Protein AF-A0AAN6KDK7-F1 (afdb_monomer)

Mean predicted aligned error: 18.56 Å

Secondary structure (DSSP, 8-state):
-HHHHHHHHHHHHHHHHHHHHHHHSS---HHHHHHHHHHHHHHHHHHHHHHHSPP-S-TTS---SS-HHHHT-GGGS-TTTHHHHHHHHHHHHHHHHHHHHHHHHHHHHHHHTS--HHHHHHHHHHHHHHHHHHHHHHTSGGGSS-HHHHHHHHHHHHHHS---TT-TTSSSSS----------HHHHHHTTPPPP---S----HHHHHHHHH-PPP--------

Foldseek 3Di:
DVVLLVVLVVVLVVLVVVQVVCVVVVVDDLVSQLVSLVVNLVSLVVVLCVLQDFDCPDVVDGDPGGDCCVVVNLVPPDPVCSVVSVVSVVVSVVSVVSNVVSVVSNVVSVVVPPDDPVNVVVVVVVVVVVVVVVVCVVPPPVVVDDPVRVVVVVVVCVVPDPPDPPDPADDDDDHDDDPDDDDDPVVCVVVPDDDDDDDDDDDDPPVVVCVVPPDDDDDDDDDDD

Radius of gyration: 36.42 Å; Cα contacts (8 Å, |Δi|>4): 88; chains: 1; bounding box: 51×63×107 Å

pLDDT: mean 74.53, std 18.35, range [36.44, 95.25]

Sequence (225 aa):
MVQFNIAIAVLSMFLLLAKATLYLLPIYLPVISAFISIVEVAIYAVSLKNQSTPDHSYPAHIISGLPWYLSKGCSYADPANYGFCMQARAVFGVTCVMIALFSCYFIWSVVSMWPTAAERAERKAHKQSDIELKRVNEYSPDNELSREEIWERNRQMFLNLPKTPNTPGFGGRGGGMSPMTPRTVAFTQLNGGAGPSQGMGMPSTRQQLRDRFGGGGDGRVPDAR

Solvent-accessible surface area (backbone atoms only — not comparable to full-atom values): 13850 Å² total; per-residue (Å²): 108,70,70,56,53,50,53,51,52,53,52,49,51,53,53,51,50,53,51,52,50,34,62,70,63,80,65,62,48,48,67,61,55,28,52,53,29,48,51,52,32,52,56,45,50,53,51,51,48,68,69,51,45,49,57,66,89,44,86,92,61,68,52,89,50,61,37,59,58,75,71,72,35,49,86,76,44,55,84,90,46,30,65,60,36,50,50,54,50,50,52,54,53,50,52,55,54,52,40,54,52,33,47,52,52,28,53,51,28,54,58,61,57,55,76,50,73,67,58,53,50,50,54,49,51,54,52,48,52,52,51,50,51,49,49,54,51,66,73,32,75,69,71,82,49,51,78,65,55,53,50,51,51,54,50,50,51,64,69,66,47,80,76,61,94,81,58,91,66,84,84,64,94,75,90,69,94,71,90,77,72,87,78,57,77,72,61,51,67,75,70,75,54,83,72,83,81,82,78,80,89,78,86,72,65,69,60,59,55,44,70,74,75,48,81,81,84,79,94,75,89,81,82,89,133

Organism: NCBI:txid329885

Structure (mmCIF, N/CA/C/O backbone):
data_AF-A0AAN6KDK7-F1
#
_entry.id   AF-A0AAN6KDK7-F1
#
loop_
_atom_site.group_PDB
_atom_site.id
_atom_site.type_symbol
_atom_site.label_atom_id
_atom_site.label_alt_id
_atom_site.label_comp_id
_atom_site.label_asym_id
_atom_site.label_entity_id
_atom_site.label_seq_id
_atom_site.pdbx_PDB_ins_code
_atom_site.Cartn_x
_atom_site.Cartn_y
_atom_site.Cartn_z
_atom_site.occupancy
_atom_site.B_iso_or_equiv
_atom_site.auth_seq_id
_atom_site.auth_comp_id
_atom_site.auth_asym_id
_atom_site.auth_atom_id
_atom_site.pdbx_PDB_model_num
ATOM 1 N N . MET A 1 1 ? 10.493 7.614 -16.348 1.00 60.47 1 MET A N 1
ATOM 2 C CA . MET A 1 1 ? 10.620 6.183 -15.990 1.00 60.47 1 MET A CA 1
ATOM 3 C C . MET A 1 1 ? 11.486 5.975 -14.753 1.00 60.47 1 MET A C 1
ATOM 5 O O . MET A 1 1 ? 10.928 5.764 -13.687 1.00 60.47 1 MET A O 1
ATOM 9 N N . VAL A 1 2 ? 12.815 6.107 -14.840 1.00 71.19 2 VAL A N 1
ATOM 10 C CA . VAL A 1 2 ? 13.715 5.751 -13.720 1.00 71.19 2 VAL A CA 1
ATOM 11 C C . VAL A 1 2 ? 13.497 6.630 -12.481 1.00 71.19 2 VAL A C 1
ATOM 13 O O . VAL A 1 2 ? 13.335 6.109 -11.387 1.00 71.19 2 VAL A O 1
ATOM 16 N N . GLN A 1 3 ? 13.371 7.949 -12.664 1.00 81.81 3 GLN A N 1
ATOM 17 C CA . GLN A 1 3 ? 13.108 8.899 -11.570 1.00 81.81 3 GLN A CA 1
ATOM 18 C C . GLN A 1 3 ? 11.790 8.612 -10.830 1.00 81.81 3 GLN A C 1
ATOM 20 O O . GLN A 1 3 ? 11.719 8.691 -9.609 1.00 81.81 3 GLN A O 1
ATOM 25 N N . PHE A 1 4 ? 10.753 8.214 -11.571 1.00 83.12 4 PHE A N 1
ATOM 26 C CA . PHE A 1 4 ? 9.449 7.871 -11.008 1.00 83.12 4 PHE A CA 1
ATOM 27 C C . PHE A 1 4 ? 9.513 6.581 -10.182 1.00 83.12 4 PHE A C 1
ATOM 29 O O . PHE A 1 4 ? 9.013 6.541 -9.063 1.00 83.12 4 PHE A O 1
ATOM 36 N N . ASN A 1 5 ? 10.194 5.552 -10.692 1.00 86.31 5 ASN A N 1
ATOM 37 C CA . ASN A 1 5 ? 10.373 4.297 -9.965 1.00 86.31 5 ASN A CA 1
ATOM 38 C C . ASN A 1 5 ? 11.230 4.481 -8.702 1.00 86.31 5 ASN A C 1
ATOM 40 O O . ASN A 1 5 ? 10.923 3.879 -7.678 1.00 86.31 5 ASN A O 1
ATOM 44 N N . ILE A 1 6 ? 12.247 5.352 -8.741 1.00 88.88 6 ILE A N 1
ATOM 45 C CA . ILE A 1 6 ? 13.038 5.717 -7.555 1.00 88.88 6 ILE A CA 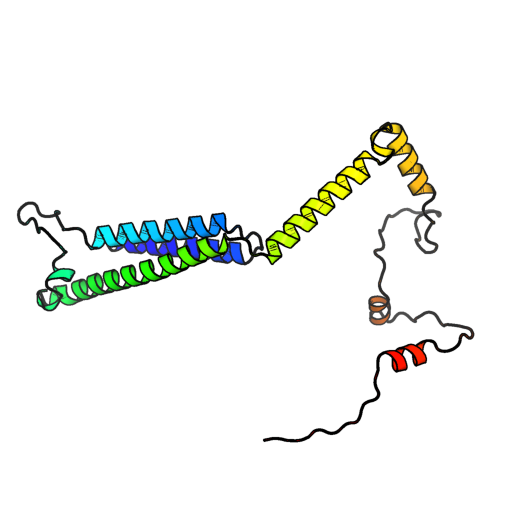1
ATOM 46 C C . ILE A 1 6 ? 12.155 6.414 -6.514 1.00 88.88 6 ILE A C 1
ATOM 48 O O . ILE A 1 6 ? 12.158 6.016 -5.352 1.00 88.88 6 ILE A O 1
ATOM 52 N N . ALA A 1 7 ? 11.365 7.413 -6.919 1.00 91.56 7 ALA A N 1
ATOM 53 C CA . ALA A 1 7 ? 10.479 8.133 -6.005 1.00 91.56 7 ALA A CA 1
ATOM 54 C C . ALA A 1 7 ? 9.462 7.197 -5.332 1.00 91.56 7 ALA A C 1
ATOM 56 O O . ALA A 1 7 ? 9.266 7.265 -4.118 1.00 91.56 7 ALA A O 1
ATOM 57 N N . ILE A 1 8 ? 8.866 6.280 -6.101 1.00 92.31 8 ILE A N 1
ATOM 58 C CA . ILE A 1 8 ? 7.948 5.267 -5.570 1.00 92.31 8 ILE A CA 1
ATOM 59 C C . ILE A 1 8 ? 8.658 4.324 -4.605 1.00 92.31 8 ILE A C 1
ATOM 61 O O . ILE A 1 8 ? 8.117 4.046 -3.538 1.00 92.31 8 ILE A O 1
ATOM 65 N N . ALA A 1 9 ? 9.856 3.847 -4.950 1.00 91.06 9 ALA A N 1
ATOM 66 C CA . ALA A 1 9 ? 10.615 2.949 -4.090 1.00 91.06 9 ALA A CA 1
ATOM 67 C C . ALA A 1 9 ? 10.914 3.607 -2.734 1.00 91.06 9 ALA A C 1
ATOM 69 O O . ALA A 1 9 ? 10.627 3.017 -1.691 1.00 91.06 9 ALA A O 1
ATOM 70 N N . VAL A 1 10 ? 11.389 4.856 -2.744 1.00 94.19 10 VAL A N 1
ATOM 71 C CA . VAL A 1 10 ? 11.667 5.628 -1.524 1.00 94.19 10 VAL A CA 1
ATOM 72 C C . VAL A 1 10 ? 10.394 5.832 -0.703 1.00 94.19 10 VAL A C 1
ATOM 74 O O . VAL A 1 10 ? 10.383 5.536 0.490 1.00 94.19 10 VAL A O 1
ATOM 77 N N . LEU A 1 11 ? 9.301 6.273 -1.332 1.00 93.25 11 LEU A N 1
ATOM 78 C CA . LEU A 1 11 ? 8.025 6.473 -0.644 1.00 93.25 11 LEU A CA 1
ATOM 79 C C . LEU A 1 11 ? 7.503 5.160 -0.039 1.00 93.25 11 LEU A C 1
ATOM 81 O O . LEU A 1 11 ? 7.095 5.145 1.119 1.00 93.25 11 LEU A O 1
ATOM 85 N N . SER A 1 12 ? 7.582 4.048 -0.775 1.00 92.44 12 SER A N 1
ATOM 86 C CA . SER A 1 12 ? 7.170 2.731 -0.278 1.00 92.44 12 SER A CA 1
ATOM 87 C C . SER A 1 12 ? 8.022 2.251 0.898 1.00 92.44 12 SER A C 1
ATOM 89 O O . SER A 1 12 ? 7.486 1.708 1.856 1.00 92.44 12 SER A O 1
ATOM 91 N N . MET A 1 13 ? 9.329 2.532 0.896 1.00 93.44 13 MET A N 1
ATOM 92 C CA . MET A 1 13 ? 10.202 2.229 2.032 1.00 93.44 13 MET A CA 1
ATOM 93 C C . MET A 1 13 ? 9.761 2.989 3.291 1.00 93.44 13 MET A C 1
ATOM 95 O O . MET A 1 13 ? 9.677 2.395 4.364 1.00 93.44 13 MET A O 1
ATOM 99 N N . PHE A 1 14 ? 9.440 4.282 3.173 1.00 94.88 14 PHE A N 1
ATOM 100 C CA . PHE A 1 14 ? 8.940 5.070 4.304 1.00 94.88 14 PHE A CA 1
ATOM 101 C C . PHE A 1 14 ? 7.588 4.565 4.821 1.00 94.88 14 PHE A C 1
ATOM 103 O O . PHE A 1 14 ? 7.403 4.482 6.036 1.00 94.88 14 PHE A O 1
ATOM 110 N N . LEU A 1 15 ? 6.665 4.194 3.928 1.00 92.38 15 LEU A N 1
ATOM 111 C CA . LEU A 1 15 ? 5.372 3.616 4.312 1.00 92.38 15 LEU A CA 1
ATOM 112 C C . LEU A 1 15 ? 5.537 2.289 5.065 1.00 92.38 15 LEU A C 1
ATOM 114 O O . LEU A 1 15 ? 4.940 2.111 6.129 1.00 92.38 15 LEU A O 1
ATOM 118 N N . LEU A 1 16 ? 6.406 1.401 4.576 1.00 91.56 16 LEU A N 1
ATOM 119 C CA . LEU A 1 16 ? 6.708 0.129 5.234 1.00 91.56 16 LEU A CA 1
ATOM 120 C C . LEU A 1 16 ? 7.381 0.329 6.597 1.00 91.56 16 LEU A C 1
ATOM 122 O O . LEU A 1 16 ? 7.031 -0.359 7.556 1.00 91.56 16 LEU A O 1
ATOM 126 N N . LEU A 1 17 ? 8.301 1.292 6.716 1.00 92.44 17 LEU A N 1
ATOM 127 C CA . LEU A 1 17 ? 8.920 1.642 7.997 1.00 92.44 17 LEU A CA 1
ATOM 128 C C . LEU A 1 17 ? 7.890 2.181 8.994 1.00 92.44 17 LEU A C 1
ATOM 130 O O . LEU A 1 17 ? 7.881 1.750 10.145 1.00 92.44 17 LEU A O 1
ATOM 134 N N . ALA A 1 18 ? 6.994 3.069 8.560 1.00 90.00 18 ALA A N 1
ATOM 135 C CA . ALA A 1 18 ? 5.909 3.570 9.402 1.00 90.00 18 ALA A CA 1
ATOM 136 C C . ALA A 1 18 ? 4.956 2.443 9.840 1.00 90.00 18 ALA A C 1
ATOM 138 O O . ALA A 1 18 ? 4.524 2.390 10.990 1.00 90.00 18 ALA A O 1
ATOM 139 N N . LYS A 1 19 ? 4.654 1.491 8.952 1.00 87.94 19 LYS A N 1
ATOM 140 C CA . LYS A 1 19 ? 3.855 0.306 9.293 1.00 87.94 19 LYS A CA 1
ATOM 141 C C . LYS A 1 19 ? 4.571 -0.576 10.324 1.00 87.94 19 LYS A C 1
ATOM 143 O O . LYS A 1 19 ? 3.935 -1.048 11.266 1.00 87.94 19 LYS A O 1
ATOM 148 N N . ALA A 1 20 ? 5.882 -0.768 10.178 1.00 89.25 20 ALA A N 1
ATOM 149 C CA . ALA A 1 20 ? 6.689 -1.540 11.120 1.00 89.25 20 ALA A CA 1
ATOM 150 C C . ALA A 1 20 ? 6.740 -0.885 12.510 1.00 89.25 20 ALA A C 1
ATOM 152 O O . ALA A 1 20 ? 6.576 -1.577 13.514 1.00 89.25 20 ALA A O 1
ATOM 153 N N . THR A 1 21 ? 6.894 0.440 12.595 1.00 89.44 21 THR A N 1
ATOM 154 C CA . THR A 1 21 ? 6.870 1.145 13.887 1.00 89.44 21 THR A CA 1
ATOM 155 C C . THR A 1 21 ? 5.492 1.083 14.543 1.00 89.44 21 THR A C 1
ATOM 157 O O . THR A 1 21 ? 5.410 0.812 15.739 1.00 89.44 21 THR A O 1
ATOM 160 N N . LEU A 1 22 ? 4.402 1.231 13.781 1.00 86.44 22 LEU A N 1
ATOM 161 C CA . LEU A 1 22 ? 3.036 1.071 14.304 1.00 86.44 22 LEU A CA 1
ATOM 162 C C . LEU A 1 22 ? 2.779 -0.328 14.878 1.00 86.44 22 LEU A C 1
ATOM 164 O O . LEU A 1 22 ? 2.069 -0.455 15.874 1.00 86.44 22 LEU A O 1
ATOM 168 N N . TYR A 1 23 ? 3.365 -1.366 14.278 1.00 84.81 23 TYR A N 1
ATOM 169 C CA . TYR A 1 23 ? 3.285 -2.729 14.802 1.00 84.81 23 TYR A CA 1
ATOM 170 C C . TYR A 1 23 ? 4.058 -2.899 16.122 1.00 84.81 23 TYR A C 1
ATOM 172 O O . TYR A 1 23 ? 3.623 -3.645 16.994 1.00 84.81 23 TYR A O 1
ATOM 180 N N . LEU A 1 24 ? 5.177 -2.187 16.295 1.00 87.94 24 LEU A N 1
ATOM 181 C CA . LEU A 1 24 ? 5.995 -2.253 17.511 1.00 87.94 24 LEU A CA 1
ATOM 182 C C . LEU A 1 24 ? 5.435 -1.443 18.692 1.00 87.94 24 LEU A C 1
ATOM 184 O O . LEU A 1 24 ? 5.739 -1.783 19.832 1.00 87.94 24 LEU A O 1
ATOM 188 N N . LEU A 1 25 ? 4.673 -0.370 18.446 1.00 84.88 25 LEU A N 1
ATOM 189 C CA . LEU A 1 25 ? 4.250 0.605 19.469 1.00 84.88 25 LEU A CA 1
ATOM 190 C C . LEU A 1 25 ? 2.918 0.286 20.189 1.00 84.88 25 LEU A C 1
ATOM 192 O O . LEU A 1 25 ? 2.288 1.191 20.723 1.00 84.88 25 LEU A O 1
ATOM 196 N N . 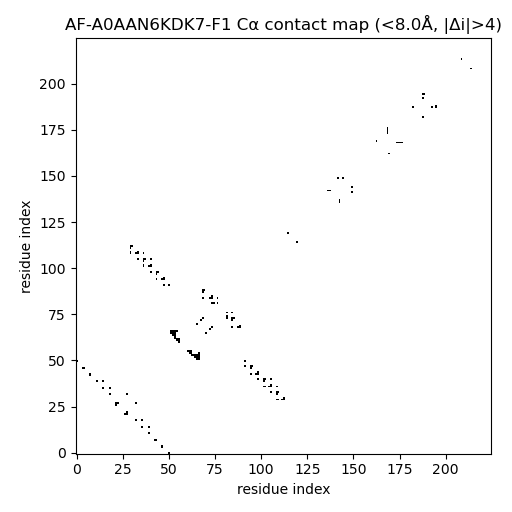PRO A 1 26 ? 2.515 -0.982 20.337 1.00 73.62 26 PRO A N 1
ATOM 197 C CA . PRO A 1 26 ? 1.119 -1.445 20.526 1.00 73.62 26 PRO A CA 1
ATOM 198 C C . PRO A 1 26 ? -0.070 -0.622 19.975 1.00 73.62 26 PRO A C 1
ATOM 200 O O . PRO A 1 26 ? -1.216 -0.993 20.217 1.00 73.62 26 PRO A O 1
ATOM 203 N N . ILE A 1 27 ? 0.138 0.452 19.208 1.00 73.69 27 ILE A N 1
ATOM 204 C CA . ILE A 1 27 ? -0.906 1.303 18.606 1.00 73.69 27 ILE A CA 1
ATOM 205 C C . ILE A 1 27 ? -1.287 0.728 17.229 1.00 73.69 27 ILE A C 1
ATOM 207 O O . ILE A 1 27 ? -1.509 1.442 16.249 1.00 73.69 27 ILE A O 1
ATOM 211 N N . TYR A 1 28 ? -1.329 -0.600 17.1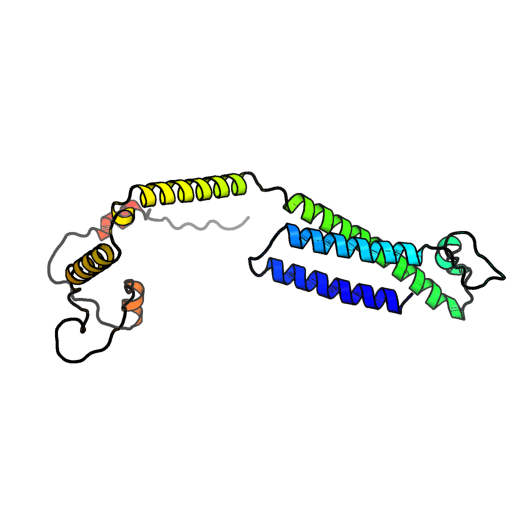16 1.00 74.25 28 TYR A N 1
ATOM 212 C CA . TYR A 1 28 ? -1.681 -1.248 15.862 1.00 74.25 28 TYR A CA 1
ATOM 213 C C . TYR A 1 28 ? -3.188 -1.133 15.631 1.00 74.25 28 TYR A C 1
ATOM 215 O O . TYR A 1 28 ? -3.990 -1.934 16.110 1.00 74.25 28 TYR A O 1
ATOM 223 N N . LEU A 1 29 ? -3.579 -0.113 14.872 1.00 82.06 29 LEU A N 1
ATOM 224 C CA . LEU A 1 29 ? -4.931 0.017 14.354 1.00 82.06 29 LEU A CA 1
ATOM 225 C C . LEU A 1 29 ? -4.999 -0.712 13.003 1.00 82.06 29 LEU A C 1
ATOM 227 O O . LEU A 1 29 ? -4.428 -0.218 12.023 1.00 82.06 29 LEU A O 1
ATOM 231 N N . PRO A 1 30 ? -5.714 -1.851 12.898 1.00 83.44 30 PRO A N 1
ATOM 232 C CA . PRO A 1 30 ? -5.767 -2.643 11.664 1.00 83.44 30 PRO A CA 1
ATOM 233 C C . PRO A 1 30 ? -6.309 -1.836 10.472 1.00 83.44 30 PRO A C 1
ATOM 235 O O . PRO A 1 30 ? -5.946 -2.092 9.327 1.00 83.44 30 PRO A O 1
ATOM 238 N N . VAL A 1 31 ? -7.109 -0.799 10.744 1.00 85.69 31 VAL A N 1
ATOM 239 C CA . VAL A 1 31 ? -7.607 0.158 9.746 1.00 85.69 31 VAL A CA 1
ATOM 240 C C . VAL A 1 31 ? -6.486 0.964 9.094 1.00 85.69 31 VAL A C 1
ATOM 242 O O . VAL A 1 31 ? -6.433 1.057 7.869 1.00 85.69 31 VAL A O 1
ATOM 245 N N . ILE A 1 32 ? -5.559 1.502 9.890 1.00 87.06 32 ILE A N 1
ATOM 246 C CA . ILE A 1 32 ? -4.419 2.276 9.378 1.00 87.06 32 ILE A CA 1
ATOM 247 C C . ILE A 1 32 ? -3.502 1.362 8.561 1.00 87.06 32 ILE A C 1
ATOM 249 O O . ILE A 1 32 ? -3.062 1.723 7.472 1.00 87.06 32 ILE A O 1
ATOM 253 N N . SER A 1 33 ? -3.277 0.145 9.057 1.00 87.56 33 SER A N 1
ATOM 254 C CA . SER A 1 33 ? -2.475 -0.872 8.377 1.00 87.56 33 SER A CA 1
ATOM 255 C C . SER A 1 33 ? -3.015 -1.213 6.984 1.00 87.56 33 SER A C 1
ATOM 257 O O . SER A 1 33 ? -2.233 -1.290 6.033 1.00 87.56 33 SER A O 1
ATOM 259 N N . ALA A 1 34 ? -4.337 -1.358 6.846 1.00 89.44 34 ALA A N 1
ATOM 260 C CA . ALA A 1 34 ? -4.959 -1.645 5.557 1.00 89.44 34 ALA A CA 1
ATOM 261 C C . ALA A 1 34 ? -4.907 -0.443 4.619 1.00 89.44 34 ALA A C 1
ATOM 263 O O . ALA A 1 34 ? -4.637 -0.620 3.435 1.00 89.44 34 ALA A O 1
ATOM 264 N N . PHE A 1 35 ? -5.113 0.771 5.137 1.00 91.69 35 PHE A N 1
ATOM 265 C CA . PHE A 1 35 ? -4.998 1.989 4.341 1.00 91.69 35 PHE A CA 1
ATOM 266 C C . PHE A 1 35 ? -3.601 2.130 3.726 1.00 91.69 35 PHE A C 1
ATOM 268 O O . PHE A 1 35 ? -3.488 2.332 2.519 1.00 91.69 35 PHE A O 1
ATOM 275 N N . ILE A 1 36 ? -2.542 1.937 4.521 1.00 92.38 36 ILE A N 1
ATOM 276 C CA . ILE A 1 36 ? -1.156 1.970 4.025 1.00 92.38 36 ILE A CA 1
ATOM 277 C C . ILE A 1 36 ? -0.955 0.925 2.919 1.00 92.38 36 ILE A C 1
ATOM 279 O O . ILE A 1 36 ? -0.435 1.252 1.854 1.00 92.38 36 ILE A O 1
ATOM 283 N N . SER A 1 37 ? -1.436 -0.304 3.123 1.00 92.50 37 SER A N 1
ATOM 284 C CA . SER A 1 37 ? -1.304 -1.367 2.121 1.00 92.50 37 SER A CA 1
ATOM 285 C C . SER A 1 37 ? -2.109 -1.101 0.838 1.00 92.50 37 SER A C 1
ATOM 287 O O . SER A 1 37 ? -1.649 -1.458 -0.243 1.00 92.50 37 SER A O 1
ATOM 289 N N . ILE A 1 38 ? -3.260 -0.419 0.908 1.00 93.81 38 ILE A N 1
ATOM 290 C CA . ILE A 1 38 ? -3.992 0.040 -0.290 1.00 93.81 38 ILE A CA 1
ATOM 291 C C . ILE A 1 38 ? -3.159 1.061 -1.063 1.00 93.81 38 ILE A C 1
ATOM 293 O O . ILE A 1 38 ? -3.052 0.967 -2.286 1.00 93.81 38 ILE A O 1
ATOM 297 N N . VAL A 1 39 ? -2.570 2.034 -0.362 1.00 94.12 39 VAL A N 1
ATOM 298 C CA . VAL A 1 39 ? -1.740 3.071 -0.990 1.00 94.12 39 VAL A CA 1
ATOM 299 C C . VAL A 1 39 ? -0.522 2.446 -1.675 1.00 94.12 39 VAL A C 1
ATOM 301 O O . VAL A 1 39 ? -0.231 2.793 -2.819 1.00 94.12 39 VAL A O 1
ATOM 304 N N . GLU A 1 40 ? 0.144 1.485 -1.033 1.00 93.56 40 GLU A N 1
ATOM 305 C CA . GLU A 1 40 ? 1.270 0.749 -1.626 1.00 93.56 40 GLU A CA 1
ATOM 306 C C . GLU A 1 40 ? 0.870 0.042 -2.928 1.00 93.5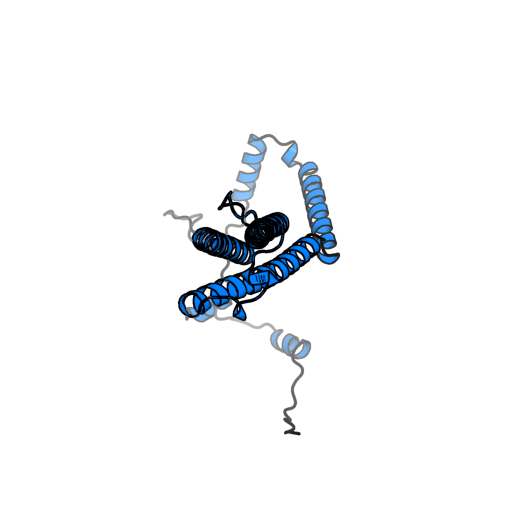6 40 GLU A C 1
ATOM 308 O O . GLU A 1 40 ? 1.520 0.231 -3.961 1.00 93.56 40 GLU A O 1
ATOM 313 N N . VAL A 1 41 ? -0.238 -0.707 -2.919 1.00 94.94 41 VAL A N 1
ATOM 314 C CA . VAL A 1 41 ? -0.751 -1.381 -4.124 1.00 94.94 41 VAL A CA 1
ATOM 315 C C . VAL A 1 41 ? -1.103 -0.367 -5.215 1.00 94.94 41 VAL A C 1
ATOM 317 O O . VAL A 1 41 ? -0.733 -0.561 -6.374 1.00 94.94 41 VAL A O 1
ATOM 320 N N . ALA A 1 42 ? -1.778 0.731 -4.866 1.00 94.44 42 ALA A N 1
ATOM 321 C CA . ALA A 1 42 ? -2.223 1.737 -5.826 1.00 94.44 42 ALA A CA 1
ATOM 322 C C . ALA A 1 42 ? -1.047 2.416 -6.542 1.00 94.44 42 ALA A C 1
ATOM 324 O O . ALA A 1 42 ? -1.050 2.540 -7.770 1.00 94.44 42 ALA A O 1
ATOM 325 N N . ILE A 1 43 ? -0.018 2.819 -5.796 1.00 93.50 43 ILE A N 1
ATOM 326 C CA . ILE A 1 43 ? 1.150 3.499 -6.366 1.00 93.50 43 ILE A CA 1
ATOM 327 C C . ILE A 1 43 ? 1.909 2.563 -7.319 1.00 93.50 43 ILE A C 1
ATOM 329 O O . ILE A 1 43 ? 2.287 2.972 -8.423 1.00 93.50 43 ILE A O 1
ATOM 333 N N . TYR A 1 44 ? 2.082 1.291 -6.948 1.00 93.19 44 TYR A N 1
ATOM 334 C CA . TYR A 1 44 ? 2.727 0.320 -7.831 1.00 93.19 44 TYR A CA 1
ATOM 335 C C . TYR A 1 44 ? 1.860 -0.049 -9.040 1.00 93.19 44 TYR A C 1
ATOM 337 O O . TYR A 1 44 ? 2.398 -0.186 -10.138 1.00 93.19 44 TYR A O 1
ATOM 345 N N . ALA A 1 45 ? 0.534 -0.125 -8.899 1.00 93.12 45 ALA A N 1
ATOM 346 C CA . ALA A 1 45 ? -0.376 -0.334 -10.026 1.00 93.12 45 ALA A CA 1
ATOM 347 C C . ALA A 1 45 ? -0.274 0.798 -11.064 1.00 93.12 45 ALA A C 1
ATOM 349 O O . ALA A 1 45 ? -0.216 0.534 -12.268 1.00 93.12 45 ALA A O 1
ATOM 350 N N . VAL A 1 46 ? -0.169 2.055 -10.613 1.00 92.06 46 VAL A N 1
ATOM 351 C CA . VAL A 1 46 ? 0.089 3.202 -11.500 1.00 92.06 46 VAL A CA 1
ATOM 352 C C . VAL A 1 46 ? 1.455 3.069 -12.180 1.00 92.06 46 VAL A C 1
ATOM 354 O O . VAL A 1 46 ? 1.564 3.325 -13.379 1.00 92.06 46 VAL A O 1
ATOM 357 N N . SER A 1 47 ? 2.487 2.614 -11.463 1.00 91.31 47 SER A N 1
ATOM 358 C CA . SER A 1 47 ? 3.798 2.341 -12.068 1.00 91.31 47 SER A CA 1
ATOM 359 C C . SER A 1 47 ? 3.762 1.247 -13.124 1.00 91.31 47 SER A C 1
ATOM 361 O O . SER A 1 47 ? 4.342 1.423 -14.197 1.00 91.31 47 SER A O 1
ATOM 363 N N . LEU A 1 48 ? 3.049 0.150 -12.880 1.00 91.38 48 LEU A N 1
ATOM 364 C CA . LEU A 1 48 ? 2.886 -0.911 -13.867 1.00 91.38 48 LEU A CA 1
ATOM 365 C C . LEU A 1 48 ? 2.154 -0.396 -15.106 1.00 91.38 48 LEU A C 1
ATOM 367 O O . LEU A 1 48 ? 2.618 -0.634 -16.218 1.00 91.38 48 LEU A O 1
ATOM 371 N N . LYS A 1 49 ? 1.064 0.359 -14.914 1.00 90.50 49 LYS A N 1
ATOM 372 C CA . LYS A 1 49 ? 0.323 0.988 -16.013 1.00 90.50 49 LYS A CA 1
ATOM 373 C C . LYS A 1 49 ? 1.241 1.887 -16.836 1.00 90.50 49 LYS A C 1
ATOM 375 O O . LYS A 1 49 ? 1.290 1.751 -18.051 1.00 90.50 49 LYS A O 1
ATOM 380 N N . ASN A 1 50 ? 2.011 2.762 -16.195 1.00 87.50 50 ASN A N 1
ATOM 381 C CA . ASN A 1 50 ? 2.926 3.664 -16.898 1.00 87.50 50 ASN A CA 1
ATOM 382 C C . ASN A 1 50 ? 4.044 2.913 -17.643 1.00 87.50 50 ASN A C 1
ATOM 384 O O . ASN A 1 50 ? 4.523 3.401 -18.661 1.00 87.50 50 ASN A O 1
ATOM 388 N N . GLN A 1 51 ? 4.448 1.732 -17.165 1.00 88.12 51 GLN A N 1
ATOM 389 C CA . GLN A 1 51 ? 5.466 0.898 -17.810 1.00 88.12 51 GLN A CA 1
ATOM 390 C C . GLN A 1 51 ? 4.937 0.004 -18.935 1.00 88.12 51 GLN A C 1
ATOM 392 O O . GLN A 1 51 ? 5.726 -0.440 -19.768 1.00 88.12 51 GLN A O 1
ATOM 397 N N . SER A 1 52 ? 3.637 -0.288 -18.950 1.00 87.38 52 SER A N 1
ATOM 398 C CA . SER A 1 52 ? 2.986 -1.108 -19.978 1.00 87.38 52 SER A CA 1
ATOM 399 C C . SER A 1 52 ? 2.220 -0.288 -21.018 1.00 87.38 52 SER A C 1
ATOM 401 O O . SER A 1 52 ? 1.809 -0.840 -22.039 1.00 87.38 52 SER A O 1
ATOM 403 N N . THR A 1 53 ? 2.032 1.013 -20.774 1.00 85.19 53 THR A N 1
ATOM 404 C CA . THR A 1 53 ? 1.326 1.923 -21.684 1.00 85.19 53 THR A CA 1
ATOM 405 C C . THR A 1 53 ? 2.147 2.146 -22.963 1.00 85.19 53 THR A C 1
ATOM 407 O O . THR A 1 53 ? 3.376 2.240 -22.883 1.00 85.19 53 THR A O 1
ATOM 410 N N . PRO A 1 54 ? 1.491 2.236 -24.136 1.00 78.56 54 PRO A N 1
ATOM 411 C CA . PRO A 1 54 ? 2.159 2.553 -25.390 1.00 78.56 54 PRO A CA 1
ATOM 412 C C . PRO A 1 54 ? 2.891 3.897 -25.330 1.00 78.56 54 PRO A C 1
ATOM 414 O O . PRO A 1 54 ? 2.411 4.856 -24.724 1.00 78.56 54 PRO A O 1
ATOM 417 N N . ASP A 1 55 ? 4.046 3.971 -25.984 1.00 75.75 55 ASP A N 1
ATOM 418 C CA . ASP A 1 55 ? 4.793 5.218 -26.103 1.00 75.75 55 ASP A CA 1
ATOM 419 C C . ASP A 1 55 ? 4.247 6.057 -27.270 1.00 75.75 55 ASP A C 1
ATOM 421 O O . ASP A 1 55 ? 4.183 5.603 -28.415 1.00 75.75 55 ASP A O 1
ATOM 425 N N . HIS A 1 56 ? 3.839 7.289 -26.966 1.00 75.50 56 HIS A N 1
ATOM 426 C CA . HIS A 1 56 ? 3.321 8.270 -27.928 1.00 75.50 56 HIS A CA 1
ATOM 427 C C . HIS A 1 56 ? 4.222 9.504 -28.050 1.00 75.50 56 HIS A C 1
ATOM 429 O O . HIS A 1 56 ? 3.812 10.518 -28.614 1.00 75.50 56 HIS A O 1
ATOM 435 N N . SER A 1 57 ? 5.439 9.450 -27.509 1.00 71.81 57 SER A N 1
ATOM 436 C CA . SER A 1 57 ? 6.340 10.604 -27.482 1.00 71.81 57 SER A CA 1
ATOM 437 C C . SER A 1 57 ? 6.877 11.007 -28.861 1.00 71.81 57 SER A C 1
ATOM 439 O O . SER A 1 57 ? 7.287 12.155 -29.031 1.00 71.81 57 SER A O 1
ATOM 441 N N . TYR A 1 58 ? 6.804 10.124 -29.867 1.00 72.56 58 TYR A N 1
ATOM 442 C CA . TYR A 1 58 ? 7.154 10.449 -31.250 1.00 72.56 58 TYR A CA 1
ATOM 443 C C . TYR A 1 58 ? 5.924 10.435 -32.182 1.00 72.56 58 TYR A C 1
ATOM 445 O O . TYR A 1 58 ? 5.428 9.363 -32.534 1.00 72.56 58 TYR A O 1
ATOM 453 N N . PRO A 1 59 ? 5.432 11.605 -32.637 1.00 73.56 59 PRO A N 1
ATOM 454 C CA . PRO A 1 59 ? 4.189 11.699 -33.408 1.00 73.56 59 PRO A CA 1
ATOM 455 C C . PRO A 1 59 ? 4.263 11.062 -34.804 1.00 73.56 59 PRO A C 1
ATOM 457 O O . PRO A 1 59 ? 3.229 10.708 -35.361 1.00 73.56 59 PRO A O 1
ATOM 460 N N . ALA A 1 60 ? 5.461 10.876 -35.371 1.00 75.25 60 ALA A N 1
ATOM 461 C CA . ALA A 1 60 ? 5.630 10.235 -36.678 1.00 75.25 60 ALA A CA 1
ATOM 462 C C . ALA A 1 60 ? 5.717 8.695 -36.613 1.00 75.25 60 ALA A C 1
ATOM 464 O O . ALA A 1 60 ? 5.510 8.030 -37.628 1.00 75.25 60 ALA A O 1
ATOM 465 N N . HIS A 1 61 ? 5.944 8.106 -35.434 1.00 67.62 61 HIS A N 1
ATOM 466 C CA . HIS A 1 61 ? 5.894 6.656 -35.215 1.00 67.62 61 HIS A CA 1
ATOM 467 C C . HIS A 1 61 ? 5.089 6.358 -33.955 1.00 67.62 61 HIS A C 1
ATOM 469 O O . HIS A 1 61 ? 5.629 6.086 -32.885 1.00 67.62 61 HIS A O 1
ATOM 475 N N . ILE A 1 62 ? 3.767 6.408 -34.105 1.00 72.69 62 ILE A N 1
ATOM 476 C CA . ILE A 1 62 ? 2.839 5.995 -33.059 1.00 72.69 62 ILE A CA 1
ATOM 477 C C . ILE A 1 62 ? 2.877 4.471 -32.987 1.00 72.69 62 ILE A C 1
ATOM 479 O O . ILE A 1 62 ? 2.408 3.778 -33.890 1.00 72.69 62 ILE A O 1
ATOM 483 N N . ILE A 1 63 ? 3.436 3.942 -31.904 1.00 68.31 63 ILE A N 1
ATOM 484 C CA . ILE A 1 63 ? 3.413 2.508 -31.642 1.00 68.31 63 ILE A CA 1
ATOM 485 C C . ILE A 1 63 ? 2.107 2.205 -30.909 1.00 68.31 63 ILE A C 1
ATOM 487 O O . ILE A 1 63 ? 1.922 2.587 -29.757 1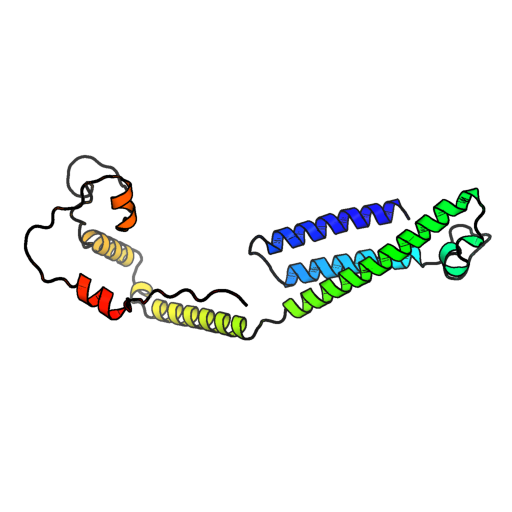.00 68.31 63 ILE A O 1
ATOM 491 N N . SER A 1 64 ? 1.176 1.527 -31.580 1.00 69.31 64 SER A N 1
ATOM 492 C CA . SER A 1 64 ? -0.032 1.000 -30.945 1.00 69.31 64 SER A CA 1
ATOM 493 C C . SER A 1 64 ? 0.281 -0.344 -30.280 1.00 69.31 64 SER A C 1
ATOM 495 O O . SER A 1 64 ? 0.512 -1.335 -30.975 1.00 69.31 64 SER A O 1
ATOM 497 N N . GLY A 1 65 ? 0.287 -0.393 -28.946 1.00 79.62 65 GLY A N 1
ATOM 498 C CA . GLY A 1 65 ? 0.451 -1.632 -28.177 1.00 79.62 65 GLY A CA 1
ATOM 499 C C . GLY A 1 65 ? 1.564 -1.574 -27.132 1.00 79.62 65 GLY A C 1
ATOM 500 O O . GLY A 1 65 ? 2.023 -0.502 -26.749 1.00 79.62 65 GLY A O 1
ATOM 501 N N . LEU A 1 66 ? 1.978 -2.746 -26.641 1.00 82.81 66 LEU A N 1
ATOM 502 C CA . LEU A 1 66 ? 3.011 -2.845 -25.609 1.00 82.81 66 LEU A CA 1
ATOM 503 C C . LEU A 1 66 ? 4.355 -2.273 -26.103 1.00 82.81 66 LEU A C 1
ATOM 505 O O . LEU A 1 66 ? 4.708 -2.478 -27.271 1.00 82.81 66 LEU A O 1
ATOM 509 N N . PRO A 1 67 ? 5.151 -1.658 -25.208 1.00 85.94 67 PRO A N 1
ATOM 510 C CA . PRO A 1 67 ? 6.491 -1.182 -25.532 1.00 85.94 67 PRO A CA 1
ATOM 511 C C . PRO A 1 67 ? 7.355 -2.260 -26.194 1.00 85.94 67 PRO A C 1
ATOM 513 O O . PRO A 1 67 ? 7.291 -3.440 -25.837 1.00 85.94 67 PRO A O 1
ATOM 516 N N . TRP A 1 68 ? 8.198 -1.854 -27.144 1.00 83.62 68 TRP A N 1
ATOM 517 C CA . TRP A 1 68 ? 9.000 -2.768 -27.966 1.00 83.62 68 TRP A CA 1
ATOM 518 C C . TRP A 1 68 ? 9.910 -3.691 -27.136 1.00 83.62 68 TRP A C 1
ATOM 520 O O . TRP A 1 68 ? 10.035 -4.872 -27.456 1.00 83.62 68 TRP A O 1
ATOM 530 N N . TYR A 1 69 ? 10.481 -3.193 -26.029 1.00 83.81 69 TYR A N 1
ATOM 531 C CA . TYR A 1 69 ? 11.332 -3.985 -25.130 1.00 83.81 69 TYR A CA 1
ATOM 532 C C . TYR A 1 69 ? 10.566 -5.128 -24.448 1.00 83.81 69 TYR A C 1
ATOM 534 O O . TYR A 1 69 ? 11.172 -6.099 -23.992 1.00 83.81 69 TYR A O 1
ATOM 542 N N . LEU A 1 70 ? 9.235 -5.020 -24.382 1.00 87.06 70 LEU A N 1
ATOM 543 C CA . LEU A 1 70 ? 8.349 -5.994 -23.760 1.00 87.06 70 LEU A CA 1
ATOM 544 C C . LEU A 1 70 ? 7.713 -6.939 -24.792 1.00 87.06 70 LEU A C 1
ATOM 546 O O . LEU A 1 70 ? 7.564 -8.123 -24.507 1.00 87.06 70 LEU A O 1
ATOM 550 N N . SER A 1 71 ? 7.380 -6.443 -25.988 1.00 87.44 71 SER A N 1
ATOM 551 C CA . SER A 1 71 ? 6.741 -7.233 -27.053 1.00 87.44 71 SER A CA 1
ATOM 552 C C . SER A 1 71 ? 7.729 -7.986 -27.951 1.00 87.44 71 SER A C 1
ATOM 554 O O . SER A 1 71 ? 7.521 -9.162 -28.240 1.00 87.44 71 SER A O 1
ATOM 556 N N . LYS A 1 72 ? 8.809 -7.331 -28.395 1.00 83.19 72 LYS A N 1
ATOM 557 C CA . LYS A 1 72 ? 9.827 -7.898 -29.307 1.00 83.19 72 LYS A CA 1
ATOM 558 C C . LYS A 1 72 ? 11.028 -8.482 -28.557 1.00 83.19 72 LYS A C 1
ATOM 560 O O . LYS A 1 72 ? 11.729 -9.335 -29.092 1.00 83.19 72 LYS A O 1
ATOM 565 N N . GLY A 1 73 ? 11.249 -8.037 -27.319 1.00 84.62 73 GLY A N 1
ATOM 566 C CA . GLY A 1 73 ? 12.387 -8.430 -26.490 1.00 84.62 73 GLY A CA 1
ATOM 567 C C . GLY A 1 73 ? 13.684 -7.689 -26.836 1.00 84.62 73 GLY A C 1
ATOM 568 O O . GLY A 1 73 ? 13.742 -6.871 -27.752 1.00 84.62 73 GLY A O 1
ATOM 569 N N . CYS A 1 74 ? 14.746 -7.975 -26.078 1.00 87.44 74 CYS A N 1
ATOM 570 C CA . CYS A 1 74 ? 16.012 -7.238 -26.171 1.00 87.44 74 CYS A CA 1
ATOM 571 C C . CYS A 1 74 ? 16.942 -7.692 -27.299 1.00 87.44 74 CYS A C 1
ATOM 573 O O . CYS A 1 74 ? 17.919 -7.008 -27.572 1.00 87.44 74 CYS A O 1
ATOM 575 N N . SER A 1 75 ? 16.632 -8.788 -27.995 1.00 86.62 75 SER A N 1
ATOM 576 C CA . SER A 1 75 ? 17.390 -9.225 -29.176 1.00 86.62 75 SER A CA 1
ATOM 577 C C . SER A 1 75 ? 17.235 -8.286 -30.376 1.00 86.62 75 SER A C 1
ATOM 579 O O . SER A 1 75 ? 18.036 -8.352 -31.298 1.00 86.62 75 SER A O 1
ATOM 581 N N . TYR A 1 76 ? 16.207 -7.432 -30.375 1.00 85.81 76 TYR A N 1
ATOM 582 C CA . TYR A 1 76 ? 15.966 -6.425 -31.412 1.00 85.81 76 TYR A CA 1
ATOM 583 C C . TYR A 1 76 ? 16.699 -5.098 -31.139 1.00 85.81 76 TYR A C 1
ATOM 585 O O . TYR A 1 76 ? 16.688 -4.202 -31.977 1.00 85.81 76 TYR A O 1
ATOM 593 N N . ALA A 1 77 ? 17.297 -4.941 -29.955 1.00 86.31 77 ALA A N 1
ATOM 594 C CA . ALA A 1 77 ? 18.007 -3.724 -29.591 1.00 86.31 77 ALA A CA 1
ATOM 595 C C . ALA A 1 77 ? 19.389 -3.677 -30.252 1.00 86.31 77 ALA A C 1
ATOM 597 O O . ALA A 1 77 ? 20.085 -4.691 -30.312 1.00 86.31 77 ALA A O 1
ATOM 598 N N . ASP A 1 78 ? 19.820 -2.479 -30.646 1.00 89.06 78 ASP A N 1
ATOM 599 C CA . ASP A 1 78 ? 21.216 -2.247 -31.006 1.00 89.06 78 ASP A CA 1
ATOM 600 C C . ASP A 1 78 ? 22.153 -2.669 -29.862 1.00 89.06 78 ASP A C 1
ATOM 602 O O . ASP A 1 78 ? 21.812 -2.488 -28.685 1.00 89.06 78 ASP A O 1
ATOM 606 N N . PRO A 1 79 ? 23.367 -3.161 -30.167 1.00 88.81 79 PRO A N 1
ATOM 607 C CA . PRO A 1 79 ? 24.309 -3.640 -29.156 1.00 88.81 79 PRO A CA 1
ATOM 608 C C . PRO A 1 79 ? 24.672 -2.568 -28.115 1.00 88.81 79 PRO A C 1
ATOM 610 O O . PRO A 1 79 ? 24.885 -2.896 -26.950 1.00 88.81 79 PRO A O 1
ATOM 613 N N . ALA A 1 80 ? 24.656 -1.284 -28.491 1.00 90.38 80 ALA A N 1
ATOM 614 C CA . ALA A 1 80 ? 24.856 -0.168 -27.563 1.00 90.38 80 ALA A CA 1
ATOM 615 C C . ALA A 1 80 ? 23.689 0.020 -26.568 1.00 90.38 80 ALA A C 1
ATOM 617 O O . ALA A 1 80 ? 23.898 0.467 -25.443 1.00 90.38 80 ALA A O 1
ATOM 618 N N . ASN A 1 81 ? 22.465 -0.348 -26.960 1.00 88.06 81 ASN A N 1
ATOM 619 C CA . ASN A 1 81 ? 21.241 -0.155 -26.176 1.00 88.06 81 ASN A CA 1
ATOM 620 C C . ASN A 1 81 ? 20.756 -1.427 -25.466 1.00 88.06 81 ASN A C 1
ATOM 622 O O . ASN A 1 81 ? 19.799 -1.383 -24.686 1.00 88.06 81 ASN A O 1
ATOM 626 N N . TYR A 1 82 ? 21.420 -2.560 -25.700 1.00 90.44 82 TYR A N 1
ATOM 627 C CA . TYR A 1 82 ? 21.050 -3.854 -25.133 1.00 90.44 82 TYR A CA 1
ATOM 628 C C . TYR A 1 82 ? 20.975 -3.832 -23.597 1.00 90.44 82 TYR A C 1
ATOM 630 O O . TYR A 1 82 ? 20.012 -4.332 -23.009 1.00 90.44 82 TYR A O 1
ATOM 638 N N . GLY A 1 83 ? 21.944 -3.183 -22.939 1.00 89.50 83 GLY A N 1
ATOM 639 C CA . GLY A 1 83 ? 21.969 -3.043 -21.479 1.00 89.50 83 GLY A CA 1
ATOM 640 C C . GLY A 1 83 ? 20.756 -2.286 -20.929 1.00 89.50 83 GLY A C 1
ATOM 641 O O . GLY A 1 83 ? 20.119 -2.739 -19.977 1.00 89.50 83 GLY A O 1
ATOM 642 N N . PHE A 1 84 ? 20.370 -1.184 -21.577 1.00 87.44 84 PHE A N 1
ATOM 643 C CA . PHE A 1 84 ? 19.196 -0.402 -21.184 1.00 87.44 84 PHE A CA 1
ATOM 644 C C . PHE A 1 84 ? 17.890 -1.179 -21.378 1.00 87.44 84 PHE A C 1
ATOM 646 O O . PHE A 1 84 ? 16.995 -1.094 -20.535 1.00 87.44 84 PHE A O 1
ATOM 653 N N . CYS A 1 85 ? 17.792 -1.989 -22.438 1.00 89.94 85 CYS A N 1
ATOM 654 C CA . CYS A 1 85 ? 16.638 -2.865 -22.639 1.00 89.94 85 CYS A CA 1
ATOM 655 C C . CYS A 1 85 ? 16.512 -3.904 -21.516 1.00 89.94 85 CYS A C 1
ATOM 657 O O . CYS A 1 85 ? 15.434 -4.073 -20.937 1.00 89.94 85 CYS A O 1
ATOM 659 N N . MET A 1 86 ? 17.617 -4.570 -21.167 1.00 91.31 86 MET A N 1
ATOM 660 C CA . MET A 1 86 ? 17.630 -5.558 -20.086 1.00 91.31 86 MET A CA 1
ATOM 661 C C . MET A 1 86 ? 17.254 -4.928 -18.744 1.00 91.31 86 MET A C 1
ATOM 663 O O . MET A 1 86 ? 16.465 -5.509 -18.000 1.00 91.31 86 MET A O 1
ATOM 667 N N . GLN A 1 87 ? 17.743 -3.718 -18.464 1.00 89.94 87 GLN A N 1
ATOM 668 C CA . GLN A 1 87 ? 17.371 -2.971 -17.266 1.00 89.94 87 GLN A CA 1
ATOM 669 C C . GLN A 1 87 ? 15.871 -2.650 -17.235 1.00 89.94 87 GLN A C 1
ATOM 671 O O . GLN A 1 87 ? 15.219 -2.898 -16.222 1.00 89.94 87 GLN A O 1
ATOM 676 N N . ALA A 1 88 ? 15.301 -2.145 -18.332 1.00 88.25 88 ALA A N 1
ATOM 677 C CA . ALA A 1 88 ? 13.873 -1.832 -18.403 1.00 88.25 88 ALA A CA 1
ATOM 678 C C . ALA A 1 88 ? 13.003 -3.077 -18.163 1.00 88.25 88 ALA A C 1
ATOM 680 O O . ALA A 1 88 ? 12.045 -3.038 -17.387 1.00 88.25 88 ALA A O 1
ATOM 681 N N . ARG A 1 89 ? 13.380 -4.211 -18.764 1.00 90.19 89 ARG A N 1
ATOM 682 C CA . ARG A 1 89 ? 12.673 -5.484 -18.589 1.00 90.19 89 ARG A CA 1
ATOM 683 C C . ARG A 1 89 ? 12.816 -6.041 -17.171 1.00 90.19 89 ARG A C 1
ATOM 685 O O . ARG A 1 89 ? 11.841 -6.548 -16.620 1.00 90.19 89 ARG A O 1
ATOM 692 N N . ALA A 1 90 ? 13.999 -5.920 -16.569 1.00 90.94 90 ALA A N 1
ATOM 693 C CA . ALA A 1 90 ? 14.232 -6.323 -15.186 1.00 90.94 90 ALA A CA 1
ATOM 694 C C . ALA A 1 90 ? 13.379 -5.498 -14.213 1.00 90.94 90 ALA A C 1
ATOM 696 O O . ALA A 1 90 ? 12.710 -6.067 -13.354 1.00 90.94 90 ALA A O 1
ATOM 697 N N . VAL A 1 91 ? 13.334 -4.174 -14.388 1.00 90.00 91 VAL A N 1
ATOM 698 C CA . VAL A 1 91 ? 12.525 -3.282 -13.545 1.00 90.00 91 VAL A CA 1
ATOM 699 C C . VAL A 1 91 ? 11.035 -3.601 -13.673 1.00 90.00 91 VAL A C 1
ATOM 701 O O . VAL A 1 91 ? 10.356 -3.680 -12.653 1.00 90.00 91 VAL A O 1
ATOM 704 N N . PHE A 1 92 ? 10.543 -3.875 -14.884 1.00 90.56 92 PHE A N 1
ATOM 705 C CA . PHE A 1 92 ? 9.164 -4.325 -15.089 1.00 90.56 92 PHE A CA 1
ATOM 706 C C . PHE A 1 92 ? 8.866 -5.657 -14.377 1.00 90.56 92 PHE A C 1
ATOM 708 O O . PHE A 1 92 ? 7.818 -5.822 -13.758 1.00 90.56 92 PHE A O 1
ATOM 715 N N . GLY A 1 93 ? 9.800 -6.612 -14.416 1.00 92.31 93 GLY A N 1
ATOM 716 C CA . GLY A 1 93 ? 9.667 -7.865 -13.669 1.00 92.31 93 GLY A CA 1
ATOM 717 C C . GLY A 1 93 ? 9.588 -7.636 -12.157 1.00 92.31 93 GLY A C 1
ATOM 718 O O . GLY A 1 93 ? 8.717 -8.192 -11.487 1.00 92.31 93 GLY A O 1
ATOM 719 N N . VAL A 1 94 ? 10.452 -6.769 -11.624 1.00 92.12 94 VAL A N 1
ATOM 720 C CA . VAL A 1 94 ? 10.456 -6.414 -10.198 1.00 92.12 94 VAL A CA 1
ATOM 721 C C . VAL A 1 94 ? 9.147 -5.738 -9.793 1.00 92.12 94 VAL A C 1
ATOM 723 O O . VAL A 1 94 ? 8.593 -6.088 -8.753 1.00 92.12 94 VAL A O 1
ATOM 726 N N . THR A 1 95 ? 8.602 -4.818 -10.596 1.00 91.94 95 THR A N 1
ATOM 727 C CA . THR A 1 95 ? 7.329 -4.163 -10.254 1.00 91.94 95 THR A CA 1
ATOM 728 C C . THR A 1 95 ? 6.154 -5.140 -10.236 1.00 91.94 95 THR A C 1
ATOM 730 O O . THR A 1 95 ? 5.317 -5.036 -9.340 1.00 91.94 95 THR A O 1
ATOM 733 N N . CYS A 1 96 ? 6.118 -6.133 -11.131 1.00 93.56 96 CYS A N 1
ATOM 734 C CA . CYS A 1 96 ? 5.131 -7.219 -11.081 1.00 93.56 96 CYS A CA 1
ATOM 735 C C . CYS A 1 96 ? 5.213 -8.023 -9.772 1.00 93.56 96 CYS A C 1
ATOM 737 O O . CYS A 1 96 ? 4.188 -8.274 -9.137 1.00 93.56 96 CYS A O 1
ATOM 739 N N . VAL A 1 97 ? 6.425 -8.397 -9.345 1.00 95.12 97 VAL A N 1
ATOM 740 C CA . VAL A 1 97 ? 6.636 -9.134 -8.086 1.00 95.12 97 VAL A CA 1
ATOM 741 C C . VAL A 1 97 ? 6.223 -8.288 -6.881 1.00 95.12 97 VAL A C 1
ATOM 743 O O . VAL A 1 97 ? 5.525 -8.780 -5.997 1.00 95.12 97 VAL A O 1
ATOM 746 N N . MET A 1 98 ? 6.592 -7.006 -6.862 1.00 93.25 98 MET A N 1
ATOM 747 C CA . MET A 1 98 ? 6.225 -6.095 -5.775 1.00 93.25 98 MET A CA 1
ATOM 748 C C . MET A 1 98 ? 4.708 -5.906 -5.667 1.00 93.25 98 MET A C 1
ATOM 750 O O . MET A 1 98 ? 4.172 -5.962 -4.565 1.00 93.25 98 MET A O 1
ATOM 754 N N . ILE A 1 99 ? 3.989 -5.771 -6.789 1.00 94.19 99 ILE A N 1
ATOM 755 C CA . ILE A 1 99 ? 2.516 -5.716 -6.782 1.00 94.19 99 ILE A CA 1
ATOM 756 C C . ILE A 1 99 ? 1.919 -6.985 -6.188 1.00 94.19 99 ILE A C 1
ATOM 758 O O . ILE A 1 99 ? 0.995 -6.893 -5.380 1.00 94.19 99 ILE A O 1
ATOM 762 N N . ALA A 1 100 ? 2.430 -8.159 -6.566 1.00 95.25 100 ALA A N 1
ATOM 763 C CA . ALA A 1 100 ? 1.942 -9.423 -6.025 1.00 95.25 100 ALA A CA 1
ATOM 764 C C . ALA A 1 100 ? 2.145 -9.487 -4.502 1.00 95.25 100 ALA A C 1
ATOM 766 O O . ALA A 1 100 ? 1.204 -9.792 -3.769 1.00 95.25 100 ALA A O 1
ATOM 767 N N . LEU A 1 101 ? 3.333 -9.113 -4.016 1.00 94.62 101 LEU A N 1
ATOM 768 C CA . LEU A 1 101 ? 3.640 -9.071 -2.584 1.00 94.62 101 LEU A CA 1
ATOM 769 C C . LEU A 1 101 ? 2.756 -8.072 -1.826 1.00 94.62 101 LEU A C 1
ATOM 771 O O . LEU A 1 101 ? 2.151 -8.439 -0.818 1.00 94.62 101 LEU A O 1
ATOM 775 N N . PHE A 1 102 ? 2.619 -6.837 -2.315 1.00 94.00 102 PHE A N 1
ATOM 776 C CA . PHE A 1 102 ? 1.759 -5.836 -1.674 1.00 94.00 102 PHE A CA 1
ATOM 777 C C . PHE A 1 102 ? 0.281 -6.219 -1.716 1.00 94.00 102 PHE A C 1
ATOM 779 O O . PHE A 1 102 ? -0.441 -5.953 -0.758 1.00 94.00 102 PHE A O 1
ATOM 786 N N . SER A 1 103 ? -0.167 -6.921 -2.759 1.00 93.75 103 SER A N 1
ATOM 787 C CA . SER A 1 103 ? -1.528 -7.464 -2.821 1.00 93.75 103 SER A CA 1
ATOM 788 C C . SER A 1 103 ? -1.749 -8.536 -1.752 1.00 93.75 103 SER A C 1
ATOM 790 O O . SER A 1 103 ? -2.760 -8.501 -1.052 1.00 93.75 103 SER A O 1
ATOM 792 N N . CYS A 1 104 ? -0.786 -9.443 -1.555 1.00 94.31 104 CYS A N 1
ATOM 793 C CA . CYS A 1 104 ? -0.831 -10.417 -0.462 1.00 94.31 104 CYS A CA 1
ATOM 794 C C . CYS A 1 104 ? -0.872 -9.728 0.911 1.00 94.31 104 CYS A C 1
ATOM 796 O O . CYS A 1 104 ? -1.686 -10.100 1.757 1.00 94.31 104 CYS A O 1
ATOM 798 N N . TYR A 1 105 ? -0.055 -8.690 1.125 1.00 91.25 105 TYR A N 1
ATOM 799 C CA . TYR A 1 105 ? -0.087 -7.907 2.364 1.00 91.25 105 TYR A CA 1
ATOM 800 C C . TYR A 1 105 ? -1.411 -7.177 2.571 1.00 91.25 105 TYR A C 1
ATOM 802 O O . TYR A 1 105 ? -1.910 -7.130 3.696 1.00 91.25 105 TYR A O 1
ATOM 810 N N . PHE A 1 106 ? -1.999 -6.634 1.508 1.00 92.12 106 PHE A N 1
ATOM 811 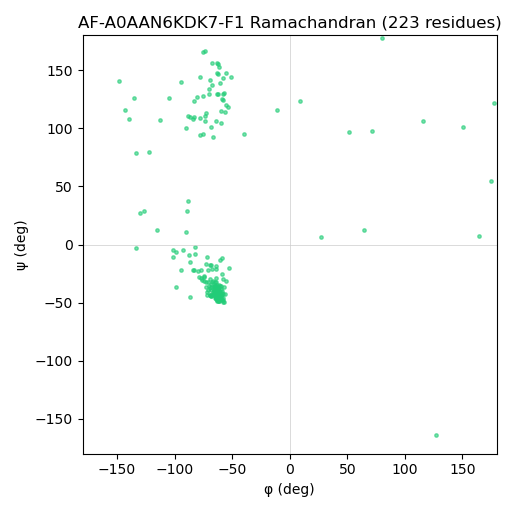C CA . PHE A 1 106 ? -3.306 -5.999 1.575 1.00 92.12 106 PHE A CA 1
ATOM 812 C C . PHE A 1 106 ? -4.391 -7.003 1.981 1.00 92.12 106 PHE A C 1
ATOM 814 O O . PHE A 1 106 ? -5.129 -6.739 2.929 1.00 92.12 106 PHE A O 1
ATOM 821 N N . ILE A 1 107 ? -4.433 -8.180 1.348 1.00 92.81 107 ILE A N 1
ATOM 822 C CA . ILE A 1 107 ? -5.375 -9.253 1.707 1.00 92.81 107 ILE A CA 1
ATOM 823 C C . ILE A 1 107 ? -5.194 -9.647 3.174 1.00 92.81 107 ILE A C 1
ATOM 825 O O . ILE A 1 107 ? -6.171 -9.698 3.920 1.00 92.81 107 ILE A O 1
ATOM 829 N N . TRP A 1 108 ? -3.950 -9.861 3.612 1.00 90.69 108 TRP A N 1
ATOM 830 C CA . TRP A 1 108 ? -3.653 -10.182 5.007 1.00 90.69 108 TRP A CA 1
ATOM 831 C C . TRP A 1 108 ? -4.132 -9.083 5.959 1.00 90.69 108 TRP A C 1
ATOM 833 O O . TRP A 1 108 ? -4.729 -9.366 6.996 1.00 90.69 108 TRP A O 1
ATOM 843 N N . SER A 1 109 ? -3.931 -7.819 5.587 1.00 87.88 109 SER A N 1
ATOM 844 C CA . SER A 1 109 ? -4.393 -6.685 6.379 1.00 87.88 109 SER A CA 1
ATOM 845 C C . SER A 1 109 ? -5.918 -6.623 6.469 1.00 87.88 109 SER A C 1
ATOM 847 O O . SER A 1 109 ? -6.438 -6.313 7.540 1.00 87.88 109 SER A O 1
ATOM 849 N N . VAL A 1 110 ? -6.642 -6.950 5.396 1.00 88.44 110 VAL A N 1
ATOM 850 C CA . VAL A 1 110 ? -8.113 -7.005 5.402 1.00 88.44 110 VAL A CA 1
ATOM 851 C C . VAL A 1 110 ? -8.611 -8.167 6.257 1.00 88.44 110 VAL A C 1
ATOM 853 O O . VAL A 1 110 ? -9.510 -7.983 7.073 1.00 88.44 110 VAL A O 1
ATOM 856 N N . VAL A 1 111 ? -7.994 -9.346 6.149 1.00 88.12 111 VAL A N 1
ATOM 857 C CA . VAL A 1 111 ? -8.325 -10.495 7.010 1.00 88.12 111 VAL A CA 1
ATOM 858 C C . VAL A 1 111 ? -8.061 -10.162 8.479 1.00 88.12 111 VAL A C 1
ATOM 860 O O . VAL A 1 111 ? -8.882 -10.482 9.336 1.00 88.12 111 VAL A O 1
ATOM 863 N N . SER A 1 112 ? -6.972 -9.444 8.771 1.00 84.81 112 SER A N 1
ATOM 864 C CA . SER A 1 112 ? -6.635 -9.010 10.133 1.00 84.81 112 SER A CA 1
ATOM 865 C C . SER A 1 112 ? -7.646 -8.029 10.742 1.00 84.81 112 SER A C 1
ATOM 867 O O . SER A 1 112 ? -7.692 -7.888 11.960 1.00 84.81 112 SER A O 1
ATOM 869 N N . MET A 1 113 ? -8.484 -7.368 9.931 1.00 82.56 113 MET A N 1
ATOM 870 C CA . MET A 1 113 ? -9.577 -6.536 10.448 1.00 82.56 113 MET A CA 1
ATOM 871 C C . MET A 1 113 ? -10.725 -7.360 11.022 1.00 82.56 113 MET A C 1
ATOM 873 O O . MET A 1 113 ? -11.560 -6.797 11.729 1.00 82.56 113 MET A O 1
ATOM 877 N N . TRP A 1 114 ? -10.818 -8.657 10.713 1.00 83.56 114 TRP A N 1
ATOM 878 C CA . TRP A 1 114 ? -11.904 -9.481 11.218 1.00 83.56 114 TRP A CA 1
ATOM 879 C C . TRP A 1 114 ? -11.614 -9.851 12.677 1.00 83.56 114 TRP A C 1
ATOM 881 O O . TRP A 1 114 ? -10.715 -10.653 12.932 1.00 83.56 114 TRP A O 1
ATOM 891 N N . PRO A 1 115 ? -12.354 -9.300 13.661 1.00 77.06 115 PRO A N 1
ATOM 892 C CA . PRO A 1 115 ? -12.053 -9.559 15.061 1.00 77.06 115 PRO A CA 1
ATOM 893 C C . PRO A 1 115 ? -12.203 -11.050 15.365 1.00 77.06 115 PRO A C 1
ATOM 895 O O . PRO A 1 115 ? -13.239 -11.664 15.067 1.00 77.06 115 PRO A O 1
ATOM 898 N N . THR A 1 116 ? -11.184 -11.637 15.985 1.00 80.12 116 THR A N 1
ATOM 899 C CA . THR A 1 116 ? -11.222 -13.042 16.405 1.00 80.12 116 THR A CA 1
ATOM 900 C C . THR A 1 116 ? -12.315 -13.259 17.459 1.00 80.12 116 THR A C 1
ATOM 902 O O . THR A 1 116 ? -12.760 -12.325 18.132 1.00 80.12 116 THR A O 1
ATOM 905 N N . ALA A 1 117 ? -12.816 -14.492 17.591 1.00 76.31 117 ALA A N 1
ATOM 906 C CA . ALA A 1 117 ? -13.867 -14.801 18.565 1.00 76.31 117 ALA A CA 1
ATOM 907 C C . ALA A 1 117 ? -13.420 -14.520 20.014 1.00 76.31 117 ALA A C 1
ATOM 909 O O . ALA A 1 117 ? -14.219 -14.030 20.811 1.00 76.31 117 ALA A O 1
ATOM 910 N N . ALA A 1 118 ? -12.139 -14.759 20.317 1.00 77.56 118 ALA A N 1
ATOM 911 C CA . ALA A 1 118 ? -11.531 -14.462 21.612 1.00 77.56 118 ALA A CA 1
ATOM 912 C C . ALA A 1 118 ? -11.545 -12.955 21.915 1.00 77.56 118 ALA A C 1
ATOM 914 O O . ALA A 1 118 ? -12.036 -12.534 22.958 1.00 77.56 118 ALA A O 1
ATOM 915 N N . GLU A 1 119 ? -11.126 -12.127 20.958 1.00 79.38 119 GLU A N 1
ATOM 916 C CA . GLU A 1 119 ? -11.103 -10.673 21.133 1.00 79.38 119 GLU A CA 1
ATOM 917 C C . GLU A 1 119 ? -12.517 -10.075 21.232 1.00 79.38 119 GLU A C 1
ATOM 919 O O . GLU A 1 119 ? -12.768 -9.121 21.972 1.00 79.38 119 GLU A O 1
ATOM 924 N N . ARG A 1 120 ? -13.499 -10.674 20.545 1.00 80.31 120 ARG A N 1
ATOM 925 C CA . ARG A 1 120 ? -14.915 -10.314 20.728 1.00 80.31 120 ARG A CA 1
ATOM 926 C C . ARG A 1 120 ? -15.426 -10.649 22.129 1.00 80.31 120 ARG A C 1
ATOM 928 O O . ARG A 1 120 ? -16.276 -9.915 22.630 1.00 80.31 120 ARG A O 1
ATOM 935 N N . ALA A 1 121 ? -14.961 -11.737 22.741 1.00 84.38 121 ALA A N 1
ATOM 936 C CA . ALA A 1 121 ? -15.347 -12.107 24.102 1.00 84.38 121 ALA A CA 1
ATOM 937 C C . ALA A 1 121 ? -14.757 -11.131 25.131 1.00 84.38 121 ALA A C 1
ATOM 939 O O . ALA A 1 121 ? -15.488 -10.644 25.991 1.00 84.38 121 ALA A O 1
ATOM 940 N N . GLU A 1 122 ? -13.488 -10.755 24.976 1.00 84.19 122 GLU A N 1
ATOM 941 C CA . GLU A 1 122 ? -12.822 -9.778 25.845 1.00 84.19 122 GLU A CA 1
ATOM 942 C C . GLU A 1 122 ? -13.476 -8.391 25.762 1.00 84.19 122 GLU A C 1
ATOM 944 O O . GLU A 1 122 ? -13.817 -7.797 26.784 1.00 84.19 122 GLU A O 1
ATOM 949 N N . ARG A 1 123 ? -13.780 -7.905 24.550 1.00 83.38 123 ARG A N 1
ATOM 950 C CA . ARG A 1 123 ? -14.493 -6.626 24.367 1.00 83.38 123 ARG A CA 1
ATOM 951 C C . ARG A 1 123 ? -15.888 -6.634 24.997 1.00 83.38 123 ARG A C 1
ATOM 953 O O . ARG A 1 123 ? -16.339 -5.604 25.496 1.00 83.38 123 ARG A O 1
ATOM 960 N N . LYS A 1 124 ? -16.587 -7.777 24.980 1.00 86.88 124 LYS A N 1
ATOM 961 C CA . LYS A 1 124 ? -17.878 -7.932 25.671 1.00 86.88 124 LYS A CA 1
ATOM 962 C C . LYS A 1 124 ? -17.704 -7.909 27.189 1.00 86.88 124 LYS A C 1
ATOM 964 O O . LYS A 1 124 ? -18.481 -7.222 27.844 1.00 86.88 124 LYS A O 1
ATOM 969 N N . ALA A 1 125 ? -16.690 -8.593 27.718 1.00 88.06 125 ALA A N 1
ATOM 970 C CA . ALA A 1 125 ? -16.376 -8.589 29.145 1.00 88.06 125 ALA A CA 1
ATOM 971 C C . ALA A 1 125 ? -16.023 -7.177 29.641 1.00 88.06 125 ALA A C 1
ATOM 973 O O . ALA A 1 125 ? -16.612 -6.721 30.615 1.00 88.06 125 ALA A O 1
ATOM 974 N N . HIS A 1 126 ? -15.174 -6.443 28.913 1.00 87.31 126 HIS A N 1
ATOM 975 C CA . HIS A 1 126 ? -14.831 -5.054 29.240 1.00 87.31 126 HIS A CA 1
ATOM 976 C C . HIS A 1 126 ? -16.053 -4.128 29.190 1.00 87.31 126 HIS A C 1
ATOM 978 O O . HIS A 1 126 ? -16.267 -3.289 30.061 1.00 87.31 126 HIS A O 1
ATOM 984 N N . LYS A 1 127 ? -16.907 -4.284 28.171 1.00 89.12 127 LYS A N 1
ATOM 985 C CA . LYS A 1 127 ? -18.144 -3.499 28.087 1.00 89.12 127 LYS A CA 1
ATOM 986 C C . LYS A 1 127 ? -19.082 -3.816 29.251 1.00 89.12 127 LYS A C 1
ATOM 988 O O . LYS A 1 127 ? -19.752 -2.917 29.749 1.00 89.12 127 LYS A O 1
ATOM 993 N N . GLN A 1 128 ? -19.144 -5.076 29.674 1.00 91.56 128 GLN A N 1
ATOM 994 C CA . GLN A 1 128 ? -19.957 -5.482 30.810 1.00 91.56 128 GLN A CA 1
ATOM 995 C C . GLN A 1 128 ? -19.405 -4.917 32.124 1.00 91.56 128 GLN A C 1
ATOM 997 O O . GLN A 1 128 ? -20.183 -4.332 32.873 1.00 91.56 128 GLN A O 1
ATOM 1002 N N . SER A 1 129 ? -18.091 -4.978 32.358 1.00 90.62 129 SER A N 1
ATOM 1003 C CA . SER A 1 129 ? -17.472 -4.370 33.541 1.00 90.62 129 S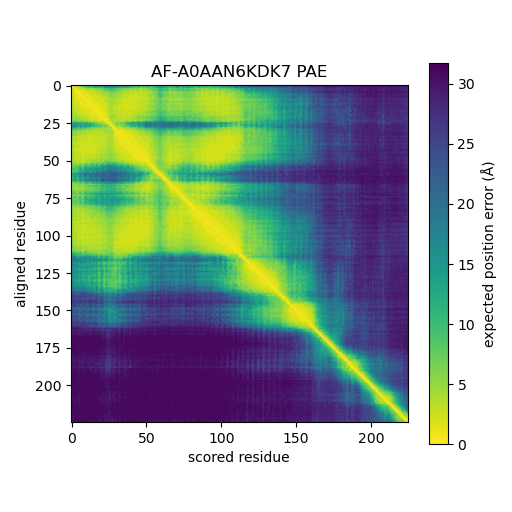ER A CA 1
ATOM 1004 C C . SER A 1 129 ? -17.654 -2.854 33.577 1.00 90.62 129 SER A C 1
ATOM 1006 O O . SER A 1 129 ? -17.927 -2.309 34.639 1.00 90.62 129 SER A O 1
ATOM 1008 N N . ASP A 1 130 ? -17.587 -2.165 32.433 1.00 89.19 130 ASP A N 1
ATOM 1009 C CA . ASP A 1 130 ? -17.848 -0.720 32.367 1.00 89.19 130 ASP A CA 1
ATOM 1010 C C . ASP A 1 130 ? -19.305 -0.381 32.706 1.00 89.19 130 ASP A C 1
ATOM 1012 O O . ASP A 1 130 ? -19.580 0.624 33.361 1.00 89.19 130 ASP A O 1
ATOM 1016 N N . ILE A 1 131 ? -20.257 -1.201 32.249 1.00 89.38 131 ILE A N 1
ATOM 1017 C CA . ILE A 1 131 ? -21.679 -1.028 32.571 1.00 89.38 131 ILE A CA 1
ATOM 1018 C C . ILE A 1 131 ? -21.919 -1.303 34.057 1.00 89.38 131 ILE A C 1
ATOM 1020 O O . ILE A 1 131 ? -22.645 -0.549 34.703 1.00 89.38 131 ILE A O 1
ATOM 1024 N N . GLU A 1 132 ? -21.317 -2.355 34.607 1.00 88.88 132 GLU A N 1
ATOM 1025 C CA . GLU A 1 132 ? -21.410 -2.684 36.031 1.00 88.88 132 GLU A CA 1
ATOM 1026 C C . GLU A 1 132 ? -20.779 -1.591 36.899 1.00 88.88 132 GLU A C 1
ATOM 1028 O O . GLU A 1 132 ? -21.419 -1.135 37.842 1.00 88.88 132 GLU A O 1
ATOM 1033 N N . LEU A 1 133 ? -19.600 -1.081 36.533 1.00 87.12 133 LEU A N 1
ATOM 1034 C CA . LEU A 1 133 ? -18.949 0.032 37.223 1.00 87.12 133 LEU A CA 1
ATOM 1035 C C . LEU A 1 133 ? -19.808 1.301 37.182 1.00 87.12 133 LEU A C 1
ATOM 1037 O O . LEU A 1 133 ? -19.960 1.971 38.200 1.00 87.12 133 LEU A O 1
ATOM 1041 N N . LYS A 1 134 ? -20.412 1.617 36.029 1.00 86.69 134 LYS A N 1
ATOM 1042 C CA . LYS A 1 134 ? -21.337 2.755 35.905 1.00 86.69 134 LYS A CA 1
ATOM 1043 C C . LYS A 1 134 ? -22.565 2.594 36.791 1.00 86.69 134 LYS A C 1
ATOM 1045 O O . LYS A 1 134 ? -22.923 3.550 37.465 1.00 86.69 134 LYS A O 1
ATOM 1050 N N . ARG A 1 135 ? -23.165 1.399 36.838 1.00 86.25 135 ARG A N 1
ATOM 1051 C CA . ARG A 1 135 ? -24.291 1.114 37.741 1.00 86.25 135 ARG A CA 1
ATOM 1052 C C . ARG A 1 135 ? -23.879 1.271 39.200 1.00 86.25 135 ARG A C 1
ATOM 1054 O O . ARG A 1 135 ? -24.568 1.954 39.941 1.00 86.25 135 ARG A O 1
ATOM 1061 N N . VAL A 1 136 ? -22.755 0.685 39.614 1.00 84.81 136 VAL A N 1
ATOM 1062 C CA . VAL A 1 136 ? -22.250 0.823 40.992 1.00 84.81 136 VAL A CA 1
ATOM 1063 C C . VAL A 1 136 ? -21.999 2.291 41.340 1.00 84.81 136 VAL A C 1
ATOM 1065 O O . VAL A 1 136 ? -22.334 2.714 42.439 1.00 84.81 136 VAL A O 1
ATOM 1068 N N . ASN A 1 137 ? -21.464 3.080 40.405 1.00 83.00 137 ASN A N 1
ATOM 1069 C CA . ASN A 1 137 ? -21.254 4.511 40.606 1.00 83.00 137 ASN A CA 1
ATOM 1070 C C . ASN A 1 137 ? -22.572 5.301 40.693 1.00 83.00 137 ASN A C 1
ATOM 1072 O O . ASN A 1 137 ? -22.667 6.233 41.481 1.00 83.00 137 ASN A O 1
ATOM 1076 N N . GLU A 1 138 ? -23.587 4.929 39.913 1.00 79.88 138 GLU A N 1
ATOM 1077 C CA . GLU A 1 138 ? -24.914 5.557 39.934 1.00 79.88 138 GLU A CA 1
ATOM 1078 C C . GLU A 1 138 ? -25.681 5.260 41.232 1.00 79.88 138 GLU A C 1
ATOM 1080 O O . GLU A 1 138 ? -26.317 6.156 41.774 1.00 79.88 138 GLU A O 1
ATOM 1085 N N . TYR A 1 139 ? -25.556 4.040 41.770 1.00 72.50 139 TYR A N 1
ATOM 1086 C CA . TYR A 1 139 ? -26.102 3.653 43.079 1.00 72.50 139 TYR A CA 1
ATOM 1087 C C . TYR A 1 139 ? -25.213 4.058 44.265 1.00 72.50 139 TYR A C 1
ATOM 1089 O O . TYR A 1 139 ? -25.572 3.795 45.415 1.00 72.50 139 TYR A O 1
ATOM 1097 N N . SER A 1 140 ? -24.047 4.661 44.016 1.00 74.56 140 SER A N 1
ATOM 1098 C CA . SER A 1 140 ? -23.201 5.148 45.098 1.00 74.56 140 SER A CA 1
ATOM 1099 C C . SER A 1 140 ? -23.877 6.361 45.746 1.00 74.56 140 SER A C 1
ATOM 1101 O O . SER A 1 140 ? -24.212 7.306 45.026 1.00 74.56 140 SER A O 1
ATOM 1103 N N . PRO A 1 141 ? -24.025 6.399 47.086 1.00 68.31 141 PRO A N 1
ATOM 1104 C CA . PRO A 1 141 ? -24.585 7.555 47.797 1.00 68.31 141 PRO A CA 1
ATOM 1105 C C . PRO A 1 141 ? -23.783 8.849 47.563 1.00 68.31 141 PRO A C 1
ATOM 1107 O O . PRO A 1 141 ? -24.247 9.936 47.883 1.00 68.31 141 PRO A O 1
ATOM 1110 N N . ASP A 1 142 ? -22.593 8.743 46.969 1.00 65.19 142 ASP A N 1
ATOM 1111 C CA . ASP A 1 142 ? -21.735 9.863 46.591 1.00 65.19 142 ASP A CA 1
ATOM 1112 C C . ASP A 1 142 ? -22.271 10.690 45.413 1.00 65.19 142 ASP A C 1
ATOM 1114 O O . ASP A 1 142 ? -21.855 11.834 45.246 1.00 65.19 142 ASP A O 1
ATOM 1118 N N . ASN A 1 143 ? -23.154 10.131 44.578 1.00 65.06 143 ASN A N 1
ATOM 1119 C CA . ASN A 1 143 ? -23.658 10.819 43.384 1.00 65.06 143 ASN A CA 1
ATOM 1120 C C . ASN A 1 143 ? -24.734 11.877 43.716 1.00 65.06 143 ASN A C 1
ATOM 1122 O O . ASN A 1 143 ? -24.944 12.804 42.939 1.00 65.06 143 ASN A O 1
ATOM 1126 N N . GLU A 1 144 ? -25.390 11.761 44.876 1.00 65.88 144 GLU A N 1
ATOM 1127 C CA . GLU A 1 144 ? -26.397 12.717 45.376 1.00 65.88 144 GLU A CA 1
ATOM 1128 C C . GLU A 1 144 ? -25.832 13.720 46.396 1.00 65.88 144 GLU A C 1
ATOM 1130 O O . GLU A 1 144 ? -26.523 14.642 46.824 1.00 65.88 144 GLU A O 1
ATOM 1135 N N . LEU A 1 145 ? -24.579 13.537 46.798 1.00 70.44 145 LEU A N 1
ATOM 1136 C CA . LEU A 1 145 ? -23.975 14.196 47.946 1.00 70.44 145 LEU A CA 1
ATOM 1137 C C . LEU A 1 145 ? -23.228 15.472 47.504 1.00 70.44 145 LEU A C 1
ATOM 1139 O O . LEU A 1 145 ? -22.613 15.527 46.432 1.00 70.44 145 LEU A O 1
ATOM 1143 N N . SER A 1 146 ? -23.332 16.546 48.294 1.00 77.12 146 SER A N 1
ATOM 1144 C CA . SER A 1 146 ? -22.826 17.868 47.902 1.00 77.12 146 SER A CA 1
ATOM 1145 C C . SER A 1 146 ? -21.294 17.889 47.811 1.00 77.12 146 SER A C 1
ATOM 1147 O O . SER A 1 146 ? -20.578 17.136 48.471 1.00 77.12 146 SER A O 1
ATOM 1149 N N . ARG A 1 147 ? -20.724 18.809 47.025 1.00 77.12 147 ARG A N 1
ATOM 1150 C CA . ARG A 1 147 ? -19.257 18.953 46.952 1.00 77.12 147 ARG A CA 1
ATOM 1151 C C . ARG A 1 147 ? -18.610 19.180 48.326 1.00 77.12 147 ARG A C 1
ATOM 1153 O O . ARG A 1 147 ? -17.466 18.762 48.516 1.00 77.12 147 ARG A O 1
ATOM 1160 N N . GLU A 1 148 ? -19.314 19.833 49.254 1.00 78.50 148 GLU A N 1
ATOM 1161 C CA . GLU A 1 148 ? -18.829 20.046 50.620 1.00 78.50 148 GLU A CA 1
ATOM 1162 C C . GLU A 1 148 ? -18.846 18.746 51.433 1.00 78.50 148 GLU A C 1
ATOM 1164 O O . GLU A 1 148 ? -17.853 18.413 52.080 1.00 78.50 148 GLU A O 1
ATOM 1169 N N . GLU A 1 149 ? -19.911 17.954 51.332 1.00 80.38 149 GLU A N 1
ATOM 1170 C CA . GLU A 1 149 ? -20.025 16.666 52.022 1.00 80.38 149 GLU A CA 1
ATOM 1171 C C . GLU A 1 149 ? -18.983 15.647 51.513 1.00 80.38 149 GLU A C 1
ATOM 1173 O O . GLU A 1 149 ? -18.404 14.901 52.311 1.00 80.38 149 GLU A O 1
ATOM 1178 N N . ILE A 1 150 ? -18.647 15.657 50.209 1.00 79.44 150 ILE A N 1
ATOM 1179 C CA . ILE A 1 150 ? -17.573 14.807 49.642 1.00 79.44 150 ILE A CA 1
ATOM 1180 C C . ILE A 1 150 ? -16.247 15.179 50.299 1.00 79.44 150 ILE A C 1
ATOM 1182 O O . ILE A 1 150 ? -15.447 14.306 50.658 1.00 79.44 150 ILE A O 1
ATOM 1186 N N . TRP A 1 151 ? -16.001 16.482 50.437 1.00 79.94 151 TRP A N 1
ATOM 1187 C CA . TRP A 1 151 ? -14.777 17.005 51.024 1.00 79.94 151 TRP A CA 1
ATOM 1188 C C . TRP A 1 151 ? -14.663 16.617 52.499 1.00 79.94 151 TRP A C 1
ATOM 1190 O O . TRP A 1 151 ? -13.616 16.124 52.930 1.00 79.94 151 TRP A O 1
ATOM 1200 N N . GLU A 1 152 ? -15.740 16.772 53.267 1.00 83.00 152 GLU A N 1
ATOM 1201 C CA . GLU A 1 152 ? -15.778 16.410 54.683 1.00 83.00 152 GLU A CA 1
ATOM 1202 C C . GLU A 1 152 ? -15.606 14.907 54.903 1.00 83.00 152 GLU A C 1
ATOM 1204 O O . GLU A 1 152 ? -14.799 14.504 55.746 1.00 83.00 152 GLU A O 1
ATOM 1209 N N . ARG A 1 153 ? -16.271 14.069 54.101 1.00 79.62 153 ARG A N 1
ATOM 1210 C CA . ARG A 1 153 ? -16.126 12.610 54.155 1.00 79.62 153 ARG A CA 1
ATOM 1211 C C . ARG A 1 153 ? -14.708 12.165 53.792 1.00 79.62 153 ARG A C 1
ATOM 1213 O O . ARG A 1 153 ? -14.117 11.368 54.519 1.00 79.62 153 ARG A O 1
ATOM 1220 N N . ASN A 1 154 ? -14.124 12.699 52.714 1.00 82.06 154 ASN A N 1
ATOM 1221 C CA . ASN A 1 154 ? -12.738 12.392 52.331 1.00 82.06 154 ASN A CA 1
ATOM 1222 C C . ASN A 1 154 ? -11.748 12.841 53.419 1.00 82.06 154 ASN A C 1
ATOM 1224 O O . ASN A 1 154 ? -10.796 12.122 53.730 1.00 82.06 154 ASN A O 1
ATOM 1228 N N . ARG A 1 155 ? -12.003 13.990 54.059 1.00 82.62 155 ARG A N 1
ATOM 1229 C CA . ARG A 1 155 ? -11.225 14.468 55.209 1.00 82.62 155 ARG A CA 1
ATOM 1230 C C . ARG A 1 155 ? -11.354 13.530 56.411 1.00 82.62 155 ARG A C 1
ATOM 1232 O O . ARG A 1 155 ? -10.345 13.210 57.034 1.00 82.62 155 ARG A O 1
ATOM 1239 N N . GLN A 1 156 ? -12.559 13.0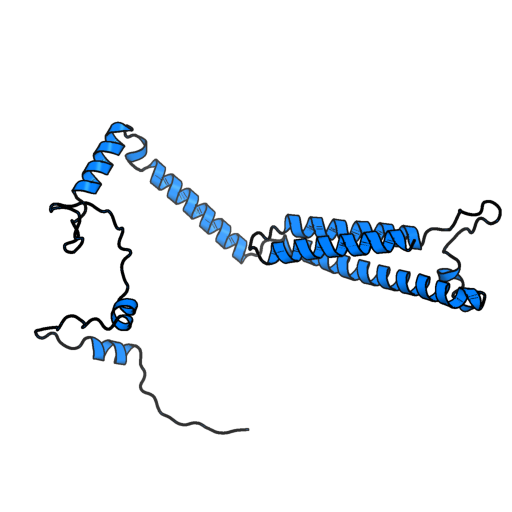70 56.738 1.00 80.75 156 GLN A N 1
ATOM 1240 C CA . GLN A 1 156 ? -12.783 12.118 57.830 1.00 80.75 156 GLN A CA 1
ATOM 1241 C C . GLN A 1 156 ? -12.143 10.754 57.543 1.00 80.75 156 GLN A C 1
ATOM 1243 O O . GLN A 1 156 ? -11.539 10.166 58.438 1.00 80.75 156 GLN A O 1
ATOM 1248 N N . MET A 1 157 ? -12.210 10.266 56.304 1.00 77.50 157 MET A N 1
ATOM 1249 C CA . MET A 1 157 ? -11.556 9.022 55.895 1.00 77.50 157 MET A CA 1
ATOM 1250 C C . MET A 1 157 ? -10.028 9.131 56.026 1.00 77.50 157 MET A C 1
ATOM 1252 O O . MET A 1 157 ? -9.396 8.226 56.562 1.00 77.50 157 MET A O 1
ATOM 1256 N N . PHE A 1 158 ? -9.438 10.269 55.643 1.00 76.62 158 PHE A N 1
ATOM 1257 C CA . PHE A 1 158 ? -8.004 10.529 55.819 1.00 76.62 158 PHE A CA 1
ATOM 1258 C C . PHE A 1 158 ? -7.581 10.569 57.297 1.00 76.62 158 PHE A C 1
ATOM 1260 O O . PHE A 1 158 ? -6.502 10.099 57.650 1.00 76.62 158 PHE A O 1
ATOM 1267 N N . LEU A 1 159 ? -8.431 11.105 58.176 1.00 77.25 159 LEU A N 1
ATOM 1268 C CA . LEU A 1 159 ? -8.162 11.169 59.616 1.00 77.25 159 LEU A CA 1
ATOM 1269 C C . LEU A 1 159 ? -8.309 9.810 60.320 1.00 77.25 159 LEU A C 1
ATOM 1271 O O . LEU A 1 159 ? -7.604 9.565 61.299 1.00 77.25 159 LEU A O 1
ATOM 1275 N N . ASN A 1 160 ? -9.202 8.948 59.824 1.00 74.56 160 ASN A N 1
ATOM 1276 C CA . ASN A 1 160 ? -9.476 7.613 60.369 1.00 74.56 160 ASN A CA 1
ATOM 1277 C C . ASN A 1 160 ? -8.646 6.495 59.723 1.00 74.56 160 ASN A C 1
ATOM 1279 O O . ASN A 1 160 ? -8.725 5.348 60.166 1.00 74.56 160 ASN A O 1
ATOM 1283 N N . LEU A 1 161 ? -7.848 6.797 58.694 1.00 73.81 161 LEU A N 1
ATOM 1284 C CA . LEU A 1 161 ? -6.888 5.838 58.163 1.00 73.81 161 LEU A CA 1
ATOM 1285 C C . LEU A 1 161 ? -5.957 5.396 59.306 1.00 73.81 161 LEU A C 1
ATOM 1287 O O . LEU A 1 161 ? -5.432 6.256 60.024 1.00 73.81 161 LEU A O 1
ATOM 1291 N N . PRO A 1 162 ? -5.745 4.081 59.510 1.00 62.16 162 PRO A N 1
ATOM 1292 C CA . PRO A 1 162 ? -4.861 3.600 60.558 1.00 62.16 162 PRO A CA 1
ATOM 1293 C C . PRO A 1 162 ? -3.487 4.229 60.348 1.00 62.16 162 PRO A C 1
ATOM 1295 O O . PRO A 1 162 ? -2.825 3.983 59.340 1.00 62.16 162 PRO A O 1
ATOM 1298 N N . LYS A 1 163 ? -3.077 5.078 61.296 1.00 60.09 163 LYS A N 1
ATOM 1299 C CA . LYS A 1 163 ? -1.751 5.691 61.299 1.00 60.09 163 LYS A CA 1
ATOM 1300 C C . LYS A 1 163 ? -0.749 4.548 61.348 1.00 60.09 163 LYS A C 1
ATOM 1302 O O . LYS A 1 163 ? -0.610 3.886 62.375 1.00 60.09 163 LYS A O 1
ATOM 1307 N N . THR A 1 164 ? -0.107 4.264 60.221 1.00 53.09 164 THR A N 1
ATOM 1308 C CA . THR A 1 164 ? 0.855 3.173 60.120 1.00 53.09 164 THR A CA 1
ATOM 1309 C C . THR A 1 164 ? 1.969 3.404 61.150 1.00 53.09 164 THR A C 1
ATOM 1311 O O . THR A 1 164 ? 2.589 4.471 61.120 1.00 53.09 164 THR A O 1
ATOM 1314 N N . PRO A 1 165 ? 2.246 2.449 62.063 1.00 47.81 165 PRO A N 1
ATOM 1315 C CA . PRO A 1 165 ? 3.143 2.661 63.208 1.00 47.81 165 PRO A CA 1
ATOM 1316 C C . PRO A 1 165 ? 4.591 3.040 62.864 1.00 47.81 165 PRO A C 1
ATOM 1318 O O . PRO A 1 165 ? 5.319 3.480 63.741 1.00 47.81 165 PRO A O 1
ATOM 1321 N N . ASN A 1 166 ? 5.016 2.885 61.606 1.00 47.81 166 ASN A N 1
ATOM 1322 C CA . ASN A 1 166 ? 6.392 3.132 61.161 1.00 47.81 166 ASN A CA 1
ATOM 1323 C C . ASN A 1 166 ? 6.502 4.094 59.968 1.00 47.81 166 ASN A C 1
ATOM 1325 O O . ASN A 1 166 ? 7.455 4.029 59.196 1.00 47.81 166 ASN A O 1
ATOM 1329 N N . THR A 1 167 ? 5.560 5.023 59.826 1.00 44.09 167 THR A N 1
ATOM 1330 C CA . THR A 1 167 ? 5.808 6.257 59.064 1.00 44.09 167 THR A CA 1
ATOM 1331 C C . THR A 1 167 ? 6.351 7.309 60.029 1.00 44.09 167 THR A C 1
ATOM 1333 O O . THR A 1 167 ? 5.554 7.910 60.758 1.00 44.09 167 THR A O 1
ATOM 1336 N N . PRO A 1 168 ? 7.673 7.563 60.077 1.00 43.94 168 PRO A N 1
ATOM 1337 C CA . PRO A 1 168 ? 8.183 8.759 60.730 1.00 43.94 168 PRO A CA 1
ATOM 1338 C C . PRO A 1 168 ? 7.699 9.953 59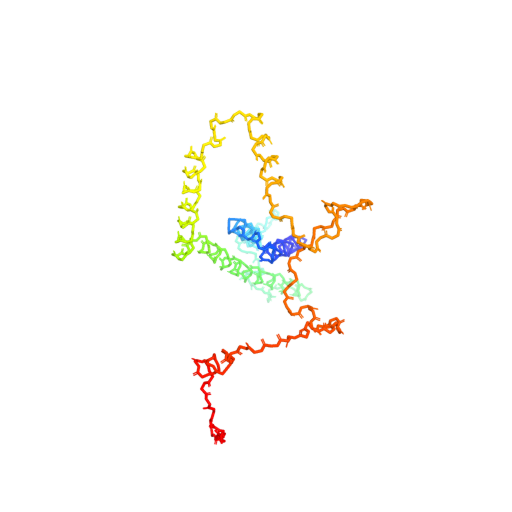.901 1.00 43.94 168 PRO A C 1
ATOM 1340 O O . PRO A 1 168 ? 8.289 10.289 58.881 1.00 43.94 168 PRO A O 1
ATOM 1343 N N . GLY A 1 169 ? 6.545 10.520 60.264 1.00 44.91 169 GLY A N 1
ATOM 1344 C CA . GLY A 1 169 ? 5.986 11.635 59.498 1.00 44.91 169 GLY A CA 1
ATOM 1345 C C . GLY A 1 169 ? 4.520 12.017 59.700 1.00 44.91 169 GLY A C 1
ATOM 1346 O O . GLY A 1 169 ? 4.054 12.873 58.957 1.00 44.91 169 GLY A O 1
ATOM 1347 N N . PHE A 1 170 ? 3.771 11.460 60.664 1.00 44.62 170 PHE A N 1
ATOM 1348 C CA . PHE A 1 170 ? 2.395 11.940 60.925 1.00 44.62 170 PHE A CA 1
ATOM 1349 C C . PHE A 1 170 ? 2.068 12.245 62.397 1.00 44.62 170 PHE A C 1
ATOM 1351 O O . PHE A 1 170 ? 0.914 12.199 62.822 1.00 44.62 170 PHE A O 1
ATOM 1358 N N . GLY A 1 171 ? 3.078 12.590 63.199 1.00 43.47 171 GLY A N 1
ATOM 1359 C CA . GLY A 1 171 ? 2.848 12.976 64.593 1.00 43.47 171 GLY A CA 1
ATOM 1360 C C . GLY A 1 171 ? 4.115 13.209 65.404 1.00 43.47 171 GLY A C 1
ATOM 1361 O O . GLY A 1 171 ? 4.297 12.588 66.441 1.00 43.47 171 GLY A O 1
ATOM 1362 N N . GLY A 1 172 ? 5.004 14.079 64.933 1.00 38.03 172 GLY A N 1
ATOM 1363 C CA . GLY A 1 172 ? 6.191 14.485 65.682 1.00 38.03 172 GLY A CA 1
ATOM 1364 C C . GLY A 1 172 ? 7.047 15.430 64.851 1.00 38.03 172 GLY A C 1
ATOM 1365 O O . GLY A 1 172 ? 7.413 15.088 63.738 1.00 38.03 172 GLY A O 1
ATOM 1366 N N . ARG A 1 173 ? 7.273 16.636 65.382 1.00 39.50 173 ARG A N 1
ATOM 1367 C CA . ARG A 1 173 ? 8.109 17.746 64.880 1.00 39.50 173 ARG A CA 1
ATOM 1368 C C . ARG A 1 173 ? 9.044 17.421 63.691 1.00 39.50 173 ARG A C 1
ATOM 1370 O O . ARG A 1 173 ? 10.037 16.731 63.874 1.00 39.50 173 ARG A O 1
ATOM 1377 N N . GLY A 1 174 ? 8.801 18.058 62.539 1.00 36.44 174 GLY A N 1
ATOM 1378 C CA . GLY A 1 174 ? 9.734 18.127 61.399 1.00 36.44 174 GLY A CA 1
ATOM 1379 C C . GLY A 1 174 ? 9.201 17.422 60.150 1.00 36.44 174 GLY A C 1
ATOM 1380 O O . GLY A 1 174 ? 9.120 16.204 60.114 1.00 36.44 174 GLY A O 1
ATOM 1381 N N . GLY A 1 175 ? 8.776 18.200 59.151 1.00 40.16 175 GLY A N 1
ATOM 1382 C CA . GLY A 1 175 ? 8.017 17.723 57.992 1.00 40.16 175 GLY A CA 1
ATOM 1383 C C . GLY A 1 175 ? 8.800 16.950 56.921 1.00 40.16 175 GLY A C 1
ATOM 1384 O O . GLY A 1 175 ? 10.022 17.012 56.848 1.00 40.16 175 GLY A O 1
ATOM 1385 N N . GLY A 1 176 ? 8.042 16.280 56.044 1.00 37.97 176 GLY A N 1
ATOM 1386 C CA . GLY A 1 176 ? 8.513 15.712 54.776 1.00 37.97 176 GLY A CA 1
ATOM 1387 C C . GLY A 1 176 ? 7.720 14.472 54.351 1.00 37.97 176 GLY A C 1
ATOM 1388 O O . GLY A 1 176 ? 7.939 13.385 54.870 1.00 37.97 176 GLY A O 1
ATOM 1389 N N . MET A 1 177 ? 6.787 14.627 53.406 1.00 50.34 177 MET A N 1
ATOM 1390 C CA . MET A 1 177 ? 6.023 13.531 52.792 1.00 50.34 177 MET A CA 1
ATOM 1391 C C . MET A 1 177 ? 6.941 12.579 52.017 1.00 50.34 177 MET A C 1
ATOM 1393 O O . MET A 1 177 ? 7.705 13.004 51.157 1.00 50.34 177 MET A O 1
ATOM 1397 N N . SER A 1 178 ? 6.826 11.276 52.269 1.00 44.56 178 SER A N 1
ATOM 1398 C CA . SER A 1 178 ? 7.362 10.233 51.388 1.00 44.56 178 SER A CA 1
ATOM 1399 C C . SER A 1 178 ? 6.351 9.087 51.306 1.00 44.56 178 SER A C 1
ATOM 1401 O O . SER A 1 178 ? 6.183 8.369 52.294 1.00 44.56 178 SER A O 1
ATOM 1403 N N . PRO A 1 179 ? 5.644 8.898 50.175 1.00 46.19 179 PRO A N 1
ATOM 1404 C CA . PRO A 1 179 ? 4.799 7.726 49.983 1.00 46.19 179 PRO A CA 1
ATOM 1405 C C . PRO A 1 179 ? 5.695 6.485 49.863 1.00 46.19 179 PRO A C 1
ATOM 1407 O O . PRO A 1 179 ? 6.307 6.233 48.828 1.00 46.19 179 PRO A O 1
ATOM 1410 N N . MET A 1 180 ? 5.807 5.713 50.944 1.00 49.09 180 MET A N 1
ATOM 1411 C CA . MET A 1 180 ? 6.439 4.394 50.916 1.00 49.09 180 MET A CA 1
ATOM 1412 C C . MET A 1 180 ? 5.491 3.415 50.218 1.00 49.09 180 MET A C 1
ATOM 1414 O O . MET A 1 180 ? 4.485 2.994 50.784 1.00 49.09 180 MET A O 1
ATOM 1418 N N . THR A 1 181 ? 5.819 3.028 48.988 1.00 48.78 181 THR A N 1
ATOM 1419 C CA . THR A 1 181 ? 5.250 1.830 48.360 1.00 48.78 181 THR A CA 1
ATOM 1420 C C . THR A 1 181 ? 5.605 0.598 49.206 1.00 48.78 181 THR A C 1
ATOM 1422 O O . THR A 1 181 ? 6.749 0.511 49.667 1.00 48.78 181 THR A O 1
ATOM 1425 N N . PRO A 1 182 ? 4.693 -0.370 49.410 1.00 50.16 182 PRO A N 1
ATOM 1426 C CA . PRO A 1 182 ? 4.960 -1.543 50.239 1.00 50.16 182 PRO A CA 1
ATOM 1427 C C . PRO A 1 182 ? 6.153 -2.333 49.684 1.00 50.16 182 PRO A C 1
ATOM 1429 O O . PRO A 1 182 ? 6.102 -2.877 48.582 1.00 50.16 182 PRO A O 1
ATOM 1432 N N . ARG A 1 183 ? 7.252 -2.385 50.446 1.00 56.91 183 ARG A N 1
ATOM 1433 C CA . ARG A 1 183 ? 8.420 -3.200 50.097 1.00 56.91 183 ARG A CA 1
ATOM 1434 C C . ARG A 1 183 ? 8.076 -4.667 50.322 1.00 56.91 183 ARG A C 1
ATOM 1436 O O . ARG A 1 183 ? 7.866 -5.099 51.453 1.00 56.91 183 ARG A O 1
ATOM 1443 N N . THR A 1 184 ? 8.016 -5.432 49.238 1.00 56.75 184 THR A N 1
ATOM 1444 C CA . THR A 1 184 ? 7.930 -6.890 49.301 1.00 56.75 184 THR A CA 1
ATOM 1445 C C . THR A 1 184 ? 9.192 -7.448 49.965 1.00 56.75 184 THR A C 1
ATOM 1447 O O . THR A 1 184 ? 10.286 -6.894 49.830 1.00 56.75 184 THR A O 1
ATOM 1450 N N . VAL A 1 185 ? 9.050 -8.564 50.685 1.00 60.44 185 VAL A N 1
ATOM 1451 C CA . VAL A 1 185 ? 10.126 -9.234 51.446 1.00 60.44 185 VAL A CA 1
ATOM 1452 C C . VAL A 1 185 ? 11.394 -9.531 50.631 1.00 60.44 185 VAL A C 1
ATOM 1454 O O . VAL A 1 185 ? 12.469 -9.690 51.206 1.00 60.44 185 VAL A O 1
ATOM 1457 N N . ALA A 1 186 ? 11.286 -9.554 49.300 1.00 56.78 186 ALA A N 1
ATOM 1458 C CA . ALA A 1 186 ? 12.396 -9.763 48.379 1.00 56.78 186 ALA A CA 1
ATOM 1459 C C . ALA A 1 186 ? 13.462 -8.649 48.445 1.00 56.78 186 ALA A C 1
ATOM 1461 O O . ALA A 1 186 ? 14.651 -8.937 48.344 1.00 56.78 186 ALA A O 1
ATOM 1462 N N . PHE A 1 187 ? 13.077 -7.387 48.674 1.00 57.91 187 PHE A N 1
ATOM 1463 C CA . PHE A 1 187 ? 14.030 -6.265 48.669 1.00 57.91 187 PHE A CA 1
ATOM 1464 C C . PHE A 1 187 ? 14.774 -6.082 49.999 1.00 57.91 187 PHE A C 1
ATOM 1466 O O . PHE A 1 187 ? 15.869 -5.524 50.019 1.00 57.91 187 PHE A O 1
ATOM 1473 N N . THR A 1 188 ? 14.227 -6.587 51.109 1.00 61.28 188 THR A N 1
ATOM 1474 C CA . THR A 1 188 ? 14.881 -6.526 52.428 1.00 61.28 188 THR A CA 1
ATOM 1475 C C . THR A 1 188 ? 16.087 -7.466 52.505 1.00 61.28 188 THR A C 1
ATOM 1477 O O . THR A 1 188 ? 17.075 -7.137 53.155 1.00 61.28 188 THR A O 1
ATOM 1480 N N . GLN A 1 189 ? 16.045 -8.601 51.798 1.00 61.59 189 GLN A N 1
ATOM 1481 C CA . GLN A 1 189 ? 17.139 -9.580 51.793 1.00 61.59 189 GLN A CA 1
ATOM 1482 C C . GLN A 1 189 ? 18.357 -9.126 50.973 1.00 61.59 189 GLN A C 1
ATOM 1484 O O . GLN A 1 189 ? 19.480 -9.492 51.301 1.00 61.59 189 GLN A O 1
ATOM 1489 N N . LEU A 1 190 ? 18.159 -8.295 49.945 1.00 56.75 190 LEU A N 1
ATOM 1490 C CA . LEU A 1 190 ? 19.244 -7.808 49.083 1.00 56.75 190 LEU A CA 1
ATOM 1491 C C . LEU A 1 190 ? 20.046 -6.645 49.694 1.00 56.75 190 LEU A C 1
ATOM 1493 O O . LEU A 1 190 ? 21.198 -6.451 49.327 1.00 56.75 190 LEU A O 1
ATOM 1497 N N . ASN A 1 191 ? 19.474 -5.893 50.643 1.00 57.81 191 ASN A N 1
ATOM 1498 C CA . ASN A 1 191 ? 20.125 -4.725 51.256 1.00 57.81 191 ASN A CA 1
ATOM 1499 C C . ASN A 1 191 ? 20.952 -5.062 52.518 1.00 57.81 191 ASN A C 1
ATOM 1501 O O . ASN A 1 191 ? 21.324 -4.161 53.266 1.00 57.81 191 ASN A O 1
ATOM 1505 N N . GLY A 1 192 ? 21.193 -6.348 52.808 1.00 53.53 192 GLY A N 1
ATOM 1506 C CA . GLY A 1 192 ? 22.032 -6.787 53.934 1.00 53.53 192 GLY A CA 1
ATOM 1507 C C . GLY A 1 192 ? 21.504 -6.439 55.336 1.00 53.53 192 GLY A C 1
ATOM 1508 O O . GLY A 1 192 ? 22.239 -6.556 56.312 1.00 53.53 192 GLY A O 1
ATOM 1509 N N . GLY A 1 193 ? 20.246 -6.002 55.461 1.00 54.53 193 GLY A N 1
ATOM 1510 C CA . GLY A 1 193 ? 19.633 -5.682 56.749 1.00 54.53 193 GLY A CA 1
ATOM 1511 C C . GLY A 1 193 ? 19.257 -6.951 57.513 1.00 54.53 193 GLY A C 1
ATOM 1512 O O . GLY A 1 193 ? 18.561 -7.810 56.973 1.00 54.53 193 GLY A O 1
ATOM 1513 N N . ALA A 1 194 ? 19.697 -7.064 58.769 1.00 49.84 194 ALA A N 1
ATOM 1514 C CA . ALA A 1 194 ? 19.326 -8.171 59.645 1.00 49.84 194 ALA A CA 1
ATOM 1515 C C . ALA A 1 194 ? 17.793 -8.278 59.746 1.00 49.84 194 ALA A C 1
ATOM 1517 O O . ALA A 1 194 ? 17.115 -7.331 60.149 1.00 49.84 194 ALA A O 1
ATOM 1518 N N . GLY A 1 195 ? 17.248 -9.429 59.342 1.00 52.69 195 GLY A N 1
ATOM 1519 C CA . GLY A 1 195 ? 15.830 -9.731 59.508 1.00 52.69 195 GLY A CA 1
ATOM 1520 C C . GLY A 1 195 ? 15.446 -9.746 60.993 1.00 52.69 195 GLY A C 1
ATOM 1521 O O . GLY A 1 195 ? 16.302 -10.021 61.837 1.00 52.69 195 GLY A O 1
ATOM 1522 N N . PRO A 1 196 ? 14.182 -9.449 61.338 1.00 45.12 196 PRO A N 1
ATOM 1523 C CA . PRO A 1 196 ? 13.752 -9.425 62.729 1.00 45.12 196 PRO A CA 1
ATOM 1524 C C . PRO A 1 196 ? 13.989 -10.796 63.376 1.00 45.12 196 PRO A C 1
ATOM 1526 O O . PRO A 1 196 ? 13.539 -11.824 62.867 1.00 45.12 196 PRO A O 1
ATOM 1529 N N . SER A 1 197 ? 14.718 -10.802 64.493 1.00 42.75 197 SER A N 1
ATOM 1530 C CA . SER A 1 197 ? 14.940 -11.978 65.327 1.00 42.75 197 SER A CA 1
ATOM 1531 C C . SER A 1 197 ? 13.603 -12.433 65.912 1.00 42.75 197 SER A C 1
ATOM 1533 O O . SER A 1 197 ? 13.016 -11.795 66.784 1.00 42.75 197 SER A O 1
ATOM 1535 N N . GLN A 1 198 ? 13.091 -13.541 65.384 1.00 43.31 198 GLN A N 1
ATOM 1536 C CA . GLN A 1 198 ? 11.838 -14.135 65.820 1.00 43.31 198 GLN A CA 1
ATOM 1537 C C . GLN A 1 198 ? 12.079 -14.892 67.132 1.00 43.31 198 GLN A C 1
ATOM 1539 O O . GLN A 1 198 ? 12.524 -16.038 67.145 1.00 43.31 198 GLN A O 1
ATOM 1544 N N . GLY A 1 199 ? 11.827 -14.215 68.249 1.00 37.16 199 GLY A N 1
ATOM 1545 C CA . GLY A 1 199 ? 11.664 -14.858 69.544 1.00 37.16 199 GLY A CA 1
ATOM 1546 C C . GLY A 1 199 ? 10.352 -15.645 69.597 1.00 37.16 199 GLY A C 1
ATOM 1547 O O . GLY A 1 199 ? 9.301 -15.127 69.238 1.00 37.16 199 GLY A O 1
ATOM 1548 N N . MET A 1 200 ? 10.456 -16.873 70.109 1.00 38.81 200 MET A N 1
ATOM 1549 C CA . MET A 1 200 ? 9.395 -17.719 70.669 1.00 38.81 200 MET A CA 1
ATOM 1550 C C . MET A 1 200 ? 8.357 -18.348 69.709 1.00 38.81 200 MET A C 1
ATOM 1552 O O . MET A 1 200 ? 7.337 -17.767 69.365 1.00 38.81 200 MET A O 1
ATOM 1556 N N . GLY A 1 201 ? 8.621 -19.619 69.375 1.00 46.50 201 GLY A N 1
ATOM 1557 C CA . GLY A 1 201 ? 7.671 -20.743 69.370 1.00 46.50 201 GLY A CA 1
ATOM 1558 C C . GLY A 1 201 ? 6.329 -20.610 68.641 1.00 46.50 201 GLY A C 1
ATOM 1559 O O . GLY A 1 201 ? 5.329 -20.235 69.243 1.00 46.50 201 GLY A O 1
ATOM 1560 N N . MET A 1 202 ? 6.260 -21.112 67.404 1.00 37.84 202 MET A N 1
ATOM 1561 C CA . MET A 1 202 ? 5.011 -21.609 66.804 1.00 37.84 202 MET A CA 1
ATOM 1562 C C . MET A 1 202 ? 5.337 -22.763 65.831 1.00 37.84 202 MET A C 1
ATOM 1564 O O . MET A 1 202 ? 6.378 -22.695 65.168 1.00 37.84 202 MET A O 1
ATOM 1568 N N . PRO A 1 203 ? 4.542 -23.852 65.756 1.00 40.53 203 PRO A N 1
ATOM 1569 C CA . PRO A 1 203 ? 4.928 -25.043 65.006 1.00 40.53 203 PRO A CA 1
ATOM 1570 C C . PRO A 1 203 ? 4.978 -24.789 63.496 1.00 40.53 203 PRO A C 1
ATOM 1572 O O . PRO A 1 203 ? 4.100 -24.166 62.907 1.00 40.53 203 PRO A O 1
ATOM 1575 N N . SER A 1 204 ? 6.032 -25.323 62.885 1.00 47.38 204 SER A N 1
ATOM 1576 C CA . SER A 1 204 ? 6.378 -25.329 61.462 1.00 47.38 204 SER A CA 1
ATOM 1577 C C . SER A 1 204 ? 5.187 -25.544 60.502 1.00 47.38 204 SER A C 1
ATOM 1579 O O . SER A 1 204 ? 4.866 -26.663 60.111 1.00 47.38 204 SER A O 1
ATOM 1581 N N . THR A 1 205 ? 4.603 -24.454 59.994 1.00 51.66 205 THR A N 1
ATOM 1582 C CA . THR A 1 205 ? 3.787 -24.467 58.756 1.00 51.66 205 THR A CA 1
ATOM 1583 C C . THR A 1 205 ? 4.664 -24.666 57.505 1.00 51.66 205 THR A C 1
ATOM 1585 O O . THR A 1 205 ? 4.172 -24.925 56.409 1.00 51.66 205 THR A O 1
ATOM 1588 N N . ARG A 1 206 ? 5.996 -24.568 57.654 1.00 50.66 206 ARG A N 1
ATOM 1589 C CA . ARG A 1 206 ? 6.972 -24.669 56.559 1.00 50.66 206 ARG A CA 1
ATOM 1590 C C . ARG A 1 206 ? 7.137 -26.098 56.034 1.00 50.66 206 ARG A C 1
ATOM 1592 O O . ARG A 1 206 ? 7.384 -26.264 54.844 1.00 50.66 206 ARG A O 1
ATOM 1599 N N . GLN A 1 207 ? 6.984 -27.113 56.888 1.00 49.97 207 GLN A N 1
ATOM 1600 C CA . GLN A 1 207 ? 7.003 -28.516 56.451 1.00 49.97 207 GLN A CA 1
ATOM 1601 C C . GLN A 1 207 ? 5.730 -28.878 55.672 1.00 49.97 207 GLN A C 1
ATOM 1603 O O . GLN A 1 207 ? 5.827 -29.442 54.588 1.00 49.97 207 GLN A O 1
ATOM 1608 N N . GLN A 1 208 ? 4.558 -28.413 56.119 1.00 49.41 208 GLN A N 1
ATOM 1609 C CA . GLN A 1 208 ? 3.279 -28.735 55.469 1.00 49.41 208 GLN A CA 1
ATOM 1610 C C . GLN A 1 208 ? 3.157 -28.190 54.037 1.00 49.41 208 GLN A C 1
ATOM 1612 O O . GLN A 1 208 ? 2.523 -28.821 53.194 1.00 49.41 208 GLN A O 1
ATOM 1617 N N . LEU A 1 209 ? 3.771 -27.042 53.726 1.00 49.66 209 LEU A N 1
ATOM 1618 C CA . LEU A 1 209 ? 3.726 -26.480 52.370 1.00 49.66 209 LEU A CA 1
ATOM 1619 C C . LEU A 1 209 ? 4.656 -27.220 51.392 1.00 49.66 209 LEU A C 1
ATOM 1621 O O . LEU A 1 209 ? 4.352 -27.311 50.203 1.00 49.66 209 LEU A O 1
ATOM 1625 N N . ARG A 1 210 ? 5.774 -27.765 51.894 1.00 49.91 210 ARG A N 1
ATOM 1626 C CA . ARG A 1 210 ? 6.721 -28.558 51.098 1.00 49.91 210 ARG A CA 1
ATOM 1627 C C . ARG A 1 210 ? 6.140 -29.929 50.758 1.00 49.91 210 ARG A C 1
ATOM 1629 O O . ARG A 1 210 ? 6.291 -30.357 49.624 1.00 49.91 210 ARG A O 1
ATOM 1636 N N . ASP A 1 211 ? 5.385 -30.532 51.671 1.00 51.41 211 ASP A N 1
ATOM 1637 C CA . ASP A 1 211 ? 4.695 -31.805 51.425 1.00 51.41 211 ASP A CA 1
ATOM 1638 C C . ASP A 1 211 ? 3.459 -31.643 50.514 1.00 51.41 211 ASP A C 1
ATOM 1640 O O . ASP A 1 211 ? 3.093 -32.561 49.785 1.00 51.41 211 ASP A O 1
ATOM 1644 N N . ARG A 1 212 ? 2.823 -30.457 50.505 1.00 52.59 212 ARG A N 1
ATOM 1645 C CA . ARG A 1 212 ? 1.645 -30.157 49.664 1.00 52.59 212 ARG A CA 1
ATOM 1646 C C . ARG A 1 212 ? 1.992 -29.887 48.192 1.00 52.59 212 ARG A C 1
ATOM 1648 O O . ARG A 1 212 ? 1.148 -30.119 47.332 1.00 52.59 212 ARG A O 1
ATOM 1655 N N . PHE A 1 213 ? 3.195 -29.379 47.902 1.00 56.50 213 PHE A N 1
ATOM 1656 C CA . PHE A 1 213 ? 3.579 -28.925 46.552 1.00 56.50 213 PHE A CA 1
ATOM 1657 C C . PHE A 1 213 ? 4.957 -29.403 46.066 1.00 56.50 213 PHE A C 1
ATOM 1659 O O . PHE A 1 213 ? 5.330 -29.120 44.930 1.00 56.50 213 PHE A O 1
ATOM 1666 N N . GLY A 1 214 ? 5.722 -30.121 46.886 1.00 45.44 214 GLY A N 1
ATOM 1667 C CA . GLY A 1 214 ? 7.058 -30.610 46.555 1.00 45.44 214 GLY A CA 1
ATOM 1668 C C . GLY A 1 214 ? 7.131 -32.124 46.672 1.00 45.44 214 GLY A C 1
ATOM 1669 O O . GLY A 1 214 ? 7.641 -32.642 47.660 1.00 45.44 214 GLY A O 1
ATOM 1670 N N . GLY A 1 215 ? 6.640 -32.826 45.647 1.00 41.78 215 GLY A N 1
ATOM 1671 C CA . GLY A 1 215 ? 6.899 -34.253 45.475 1.00 41.78 215 GLY A CA 1
ATOM 1672 C C . GLY A 1 215 ? 8.406 -34.518 45.501 1.00 41.78 215 GLY A C 1
ATOM 1673 O O . GLY A 1 215 ? 9.152 -33.976 44.684 1.00 41.78 215 GLY A O 1
ATOM 1674 N N . GLY A 1 216 ? 8.840 -35.305 46.487 1.00 39.03 216 GLY A N 1
ATOM 1675 C CA . GLY A 1 216 ? 10.211 -35.784 46.625 1.00 39.03 216 GLY A CA 1
ATOM 1676 C C . GLY A 1 216 ? 10.636 -36.559 45.381 1.00 39.03 216 GLY A C 1
ATOM 1677 O O . GLY A 1 216 ? 9.899 -37.410 44.890 1.00 39.03 216 GLY A O 1
ATOM 1678 N N . GLY A 1 217 ? 11.799 -36.193 44.847 1.00 46.72 217 GLY A N 1
ATOM 1679 C CA . GLY A 1 217 ? 12.321 -36.732 43.601 1.00 46.72 217 GLY A CA 1
ATOM 1680 C C . GLY A 1 217 ? 12.841 -38.160 43.706 1.00 46.72 217 GLY A C 1
ATOM 1681 O O . GLY A 1 217 ? 13.118 -38.662 44.792 1.00 46.72 217 GLY A O 1
ATOM 1682 N N . ASP A 1 218 ? 13.066 -38.761 42.542 1.00 38.56 218 ASP A N 1
ATOM 1683 C CA . ASP A 1 218 ? 14.096 -39.778 42.398 1.00 38.56 218 ASP A CA 1
ATOM 1684 C C . ASP A 1 218 ? 14.887 -39.502 41.117 1.00 38.56 218 ASP A C 1
ATOM 1686 O O . ASP A 1 218 ? 14.331 -39.274 40.039 1.00 38.56 218 ASP A O 1
ATOM 1690 N N . GLY A 1 219 ? 16.202 -39.414 41.280 1.00 50.34 219 GLY A N 1
ATOM 1691 C CA . GLY A 1 219 ? 17.138 -39.095 40.221 1.00 50.34 219 GLY A CA 1
ATOM 1692 C C . GLY A 1 219 ? 17.486 -40.347 39.438 1.00 50.34 219 GLY A C 1
ATOM 1693 O O . GLY A 1 219 ? 18.262 -41.167 39.915 1.00 50.34 219 GLY A O 1
ATOM 1694 N N . ARG A 1 220 ? 16.990 -40.459 38.204 1.00 38.81 220 ARG A N 1
ATOM 1695 C CA . ARG A 1 220 ? 17.607 -41.290 37.163 1.00 38.81 220 ARG A CA 1
ATOM 1696 C C . ARG A 1 220 ? 17.472 -40.605 35.810 1.00 38.81 220 ARG A C 1
ATOM 1698 O O . ARG A 1 220 ? 16.371 -40.400 35.314 1.00 38.81 220 ARG A O 1
ATOM 1705 N N . VAL A 1 221 ? 18.620 -40.256 35.241 1.00 56.12 221 VAL A N 1
ATOM 1706 C CA . VAL A 1 221 ? 18.795 -39.857 33.842 1.00 56.12 221 VAL A CA 1
ATOM 1707 C C . VAL A 1 221 ? 18.853 -41.144 33.010 1.00 56.12 221 VAL A C 1
ATOM 1709 O O . VAL A 1 221 ? 19.664 -42.007 33.353 1.00 56.12 221 VAL A O 1
ATOM 1712 N N . PRO A 1 222 ? 18.044 -41.318 31.950 1.00 43.31 222 PRO A N 1
ATOM 1713 C CA . PRO A 1 222 ? 18.343 -42.298 30.916 1.00 43.31 222 PRO A CA 1
ATOM 1714 C C . PRO A 1 222 ? 18.868 -41.598 29.661 1.00 43.31 222 PRO A C 1
ATOM 1716 O O . PRO A 1 222 ? 18.240 -40.686 29.122 1.00 43.31 222 PRO A O 1
ATOM 1719 N N . ASP A 1 223 ? 20.034 -42.063 29.230 1.00 41.44 223 ASP A N 1
ATOM 1720 C CA . ASP A 1 223 ? 20.742 -41.677 28.018 1.00 41.44 223 ASP A CA 1
ATOM 1721 C C . ASP A 1 223 ? 19.987 -41.980 26.712 1.00 41.44 223 ASP A C 1
ATOM 1723 O O . ASP A 1 223 ? 19.176 -42.900 26.611 1.00 41.44 223 ASP A O 1
ATOM 1727 N N . ALA A 1 224 ? 20.369 -41.182 25.713 1.00 39.44 224 ALA A N 1
ATOM 1728 C CA . ALA A 1 224 ? 20.402 -41.382 24.265 1.00 39.44 224 ALA A CA 1
ATOM 1729 C C . ALA A 1 224 ? 19.745 -42.632 23.636 1.00 39.44 224 ALA A C 1
ATOM 1731 O O . ALA A 1 224 ? 20.218 -43.762 23.788 1.00 39.44 224 ALA A O 1
ATOM 1732 N N . ARG A 1 225 ? 18.813 -42.364 22.711 1.00 37.47 225 ARG A N 1
ATOM 1733 C CA . ARG A 1 225 ? 18.846 -42.858 21.324 1.00 37.47 225 ARG A CA 1
ATOM 1734 C C . ARG A 1 225 ? 18.065 -41.934 20.399 1.00 37.47 225 ARG A C 1
ATOM 1736 O O . ARG A 1 225 ? 17.003 -41.445 20.837 1.00 37.47 225 ARG A O 1
#